Protein AF-A0A5C7LI48-F1 (afdb_monomer_lite)

Secondary structure (DSSP, 8-state):
--HHHHHHHHHHHHHHHHHH-TT---PPPPHHHHHHHHHTT-GGGS-SS--HHHHHHHHHHHH----EEE-TTSPEEEPPPPHHHHHHH---PPPPPP-------PPPPPPP-PPPPP---------SS-SS-HHHHHHHHHHHHHHHHHHHTSSTT----SEEEEEE-SS-EEEEEE-TT--EEEEETT--TTGGGS-HHHHHHHHHHHHHHHHHHHHHTTEEEHHHHHHHTTS-HHHHHHHHHTTSS--EEETTEEEEEHHHHHHHHH-TTS-----

Foldseek 3Di:
DQLVQLLVLLVVQLVVVCVVPVDDDFAAADPVLCVLCVVLVCNVSHPPDDGNVSSVSSSVLLPQDFDWDQDPVRDTDTDHRHSNVCSSPDDPPPDPPPDDDDDDDDDDDDDDDDDQDEDADDDDDPDDDDDDDPLLVVVLSVLLVVLLVVLLVPDDPDRQFSYWYWDDHPPWIKIWTQGPVRDIDIDTPPDPPPVPPDDPSVVVSVVSSVVSSVVSVVQVVQKDFLVRLCVVLVHDSVLSVVCVVVVNQDWDDRDPTTMGGNVSSVVSVPDPPPPPDDD

pLDDT: mean 70.81, std 21.9, range [27.83, 97.75]

Radius of gyration: 27.85 Å; chains: 1; bounding box: 54×73×81 Å

Sequence (279 aa):
MNSEKAQKAINQLIEEQQKRQYTRKQYPVAKHQLATLEELGILSLMPAKFGYTDAAVVIESARQGRGAVMNAYGEGEETAASDLYNALHEKTVPAPAPEPEPVAVQQPSKKQTRTNKFSIATSKFNPLENVLEPADYDLIARNAAQIISASAKQVGNTVLFESVEVYADANSYMLLSTDNTGKVTWWDDARQDDATMFDGQLSYIATAMRNAVNDALRNLSKMFTVTQAAALAACNVSYIRAEIDAGRLPAEKIGSQWVITREAFDVWMQNPRRGSRQK

Structure (mmCIF, N/CA/C/O backbone):
data_AF-A0A5C7LI48-F1
#
_entry.id   AF-A0A5C7LI48-F1
#
loop_
_atom_site.group_PDB
_atom_site.id
_atom_site.type_symbol
_atom_site.label_atom_id
_atom_site.label_alt_id
_atom_site.label_comp_id
_atom_site.label_asym_id
_atom_site.label_entity_id
_atom_site.label_seq_id
_atom_site.pdbx_PDB_ins_code
_atom_site.Cartn_x
_atom_site.Cartn_y
_atom_site.Cartn_z
_atom_site.occupancy
_atom_site.B_iso_or_equiv
_atom_site.auth_seq_id
_atom_site.auth_comp_id
_atom_site.auth_asym_id
_atom_site.auth_atom_id
_atom_site.pdbx_PDB_model_num
ATOM 1 N N . MET A 1 1 ? 6.415 9.349 -16.221 1.00 87.88 1 MET A N 1
ATOM 2 C CA . MET A 1 1 ? 5.977 8.105 -16.870 1.00 87.88 1 MET A CA 1
ATOM 3 C C . MET A 1 1 ? 5.720 8.364 -18.337 1.00 87.88 1 MET A C 1
ATOM 5 O O . MET A 1 1 ? 4.891 9.206 -18.669 1.00 87.88 1 MET A O 1
ATOM 9 N N . ASN A 1 2 ? 6.411 7.631 -19.203 1.00 93.06 2 ASN A N 1
ATOM 10 C CA . ASN A 1 2 ? 6.091 7.581 -20.622 1.00 93.06 2 ASN A CA 1
ATOM 11 C C . ASN A 1 2 ? 5.028 6.489 -20.840 1.00 93.06 2 ASN A C 1
ATOM 13 O O . ASN A 1 2 ? 5.356 5.303 -20.895 1.00 93.06 2 ASN A O 1
ATOM 17 N N . SER A 1 3 ? 3.751 6.883 -20.897 1.00 94.00 3 SER A N 1
ATOM 18 C CA . SER A 1 3 ? 2.613 5.949 -20.952 1.00 94.00 3 SER A CA 1
ATOM 19 C C . SER A 1 3 ? 2.646 5.035 -22.178 1.00 94.00 3 SER A C 1
ATOM 21 O O . SER A 1 3 ? 2.322 3.857 -22.065 1.00 94.00 3 SER A O 1
ATOM 23 N N . GLU A 1 4 ? 3.098 5.539 -23.328 1.00 94.75 4 GLU A N 1
ATOM 24 C CA . GLU A 1 4 ? 3.204 4.762 -24.567 1.00 94.75 4 GLU A CA 1
ATOM 25 C C . GLU A 1 4 ? 4.276 3.668 -24.463 1.00 94.75 4 GLU A C 1
ATOM 27 O O . GLU A 1 4 ? 4.022 2.504 -24.787 1.00 94.75 4 GLU A O 1
ATOM 32 N N . LYS A 1 5 ? 5.463 4.009 -23.942 1.00 95.38 5 LYS A N 1
ATOM 33 C CA . LYS A 1 5 ? 6.524 3.018 -23.700 1.00 95.38 5 LYS A CA 1
ATOM 34 C C . LYS A 1 5 ? 6.108 1.984 -22.654 1.00 95.38 5 LYS A C 1
ATOM 36 O O . LYS A 1 5 ? 6.341 0.795 -22.864 1.00 95.38 5 LYS A O 1
ATOM 41 N N . ALA A 1 6 ? 5.465 2.414 -21.567 1.00 96.00 6 ALA A N 1
ATOM 42 C CA . ALA A 1 6 ? 4.991 1.515 -20.516 1.00 96.00 6 ALA A CA 1
ATOM 43 C C . ALA A 1 6 ? 3.933 0.537 -21.053 1.00 96.00 6 ALA A C 1
ATOM 45 O O . ALA A 1 6 ? 4.051 -0.669 -20.849 1.00 96.00 6 ALA A O 1
ATOM 46 N N . GLN A 1 7 ? 2.964 1.030 -21.830 1.00 96.81 7 GLN A N 1
ATOM 47 C CA . GLN A 1 7 ? 1.963 0.199 -22.502 1.00 96.81 7 GLN A CA 1
ATOM 48 C C . GLN A 1 7 ? 2.607 -0.843 -23.425 1.00 96.81 7 GLN A C 1
ATOM 50 O O . GLN A 1 7 ? 2.210 -2.011 -23.430 1.00 96.81 7 GLN A O 1
ATOM 55 N N . LYS A 1 8 ? 3.608 -0.431 -24.212 1.00 97.12 8 LYS A N 1
ATOM 56 C CA . LYS A 1 8 ? 4.330 -1.326 -25.120 1.00 97.12 8 LYS A CA 1
ATOM 57 C C . LYS A 1 8 ? 5.071 -2.429 -24.358 1.00 97.12 8 LYS A C 1
ATOM 59 O O . LYS A 1 8 ? 4.964 -3.589 -24.747 1.00 97.12 8 LYS A O 1
ATOM 64 N N . ALA A 1 9 ? 5.759 -2.083 -23.269 1.00 96.81 9 ALA A N 1
ATOM 65 C CA . ALA A 1 9 ? 6.463 -3.044 -22.421 1.00 96.81 9 ALA A CA 1
ATOM 66 C C . ALA A 1 9 ? 5.498 -4.041 -21.749 1.00 96.81 9 ALA A C 1
ATOM 68 O O . ALA A 1 9 ? 5.755 -5.243 -21.757 1.00 96.81 9 ALA A O 1
ATOM 69 N N . ILE A 1 10 ? 4.347 -3.571 -21.247 1.00 97.44 10 ILE A N 1
ATOM 70 C CA . ILE A 1 10 ? 3.289 -4.434 -20.688 1.00 97.44 10 ILE A CA 1
ATOM 71 C C . ILE A 1 10 ? 2.806 -5.442 -21.736 1.00 97.44 10 ILE A C 1
ATOM 73 O O . ILE A 1 10 ? 2.743 -6.639 -21.462 1.00 97.44 10 ILE A O 1
ATOM 77 N N . ASN A 1 11 ? 2.503 -4.977 -22.950 1.00 96.75 11 ASN A N 1
ATOM 78 C CA . ASN A 1 11 ? 2.016 -5.849 -24.019 1.00 96.75 11 ASN A CA 1
ATOM 79 C C . ASN A 1 11 ? 3.050 -6.920 -24.401 1.00 96.75 11 ASN A C 1
ATOM 81 O O . ASN A 1 11 ? 2.677 -8.075 -24.591 1.00 96.75 11 ASN A O 1
ATOM 85 N N . GLN A 1 12 ? 4.336 -6.558 -24.462 1.00 97.19 12 GLN A N 1
ATOM 86 C CA . GLN A 1 12 ? 5.423 -7.503 -24.738 1.00 97.19 12 GLN A CA 1
ATOM 87 C C . GLN A 1 12 ? 5.554 -8.568 -23.644 1.00 97.19 12 GLN A C 1
ATOM 89 O O . GLN A 1 12 ? 5.600 -9.754 -23.964 1.00 97.19 12 GLN A O 1
ATOM 94 N N . LEU A 1 13 ? 5.532 -8.176 -22.364 1.00 96.38 13 LEU A N 1
ATOM 95 C CA . LEU A 1 13 ? 5.592 -9.117 -21.238 1.00 96.38 13 LEU A CA 1
ATOM 96 C C . LEU A 1 13 ? 4.436 -10.121 -21.265 1.00 96.38 13 LEU A C 1
ATOM 98 O O . LEU A 1 13 ? 4.639 -11.319 -21.064 1.00 96.38 13 LEU A O 1
ATOM 102 N N . ILE A 1 14 ? 3.221 -9.639 -21.536 1.00 95.06 14 ILE A N 1
ATOM 103 C CA . ILE A 1 14 ? 2.034 -10.491 -21.632 1.00 95.06 14 ILE A CA 1
ATOM 104 C C . ILE A 1 14 ? 2.159 -11.445 -22.827 1.00 95.06 14 ILE A C 1
ATOM 106 O O . ILE A 1 14 ? 1.896 -12.638 -22.682 1.00 95.06 14 ILE A O 1
ATOM 110 N N . GLU A 1 15 ? 2.596 -10.963 -23.991 1.00 94.94 15 GLU A N 1
ATOM 111 C CA . GLU A 1 15 ? 2.763 -11.793 -25.188 1.00 94.94 15 GLU A CA 1
ATOM 112 C C . GLU A 1 15 ? 3.831 -12.883 -24.992 1.00 94.94 15 GLU A C 1
ATOM 114 O O . GLU A 1 15 ? 3.607 -14.048 -25.328 1.00 94.94 15 GLU A O 1
ATOM 119 N N . GLU A 1 16 ? 4.982 -12.541 -24.408 1.00 94.56 16 GLU A N 1
ATOM 120 C CA . GLU A 1 16 ? 6.034 -13.507 -24.077 1.00 94.56 16 GLU A CA 1
ATOM 121 C C . GLU A 1 16 ? 5.548 -14.557 -23.082 1.00 94.56 16 GLU A C 1
ATOM 123 O O . GLU A 1 16 ? 5.789 -15.757 -23.261 1.00 94.56 16 GLU A O 1
ATOM 128 N N . GLN A 1 17 ? 4.818 -14.124 -22.055 1.00 92.44 17 GLN A N 1
ATOM 129 C CA . GLN A 1 17 ? 4.264 -15.025 -21.059 1.00 92.44 17 GLN A CA 1
ATOM 130 C C . GLN A 1 17 ? 3.214 -15.969 -21.661 1.00 92.44 17 GLN A C 1
ATOM 132 O O . GLN A 1 17 ? 3.188 -17.158 -21.327 1.00 92.44 17 GLN A O 1
ATOM 137 N N . GLN A 1 18 ? 2.382 -15.479 -22.582 1.00 90.69 18 GLN A N 1
ATOM 138 C CA . GLN A 1 18 ? 1.406 -16.293 -23.308 1.00 90.69 18 GLN A CA 1
ATOM 139 C C . GLN A 1 18 ? 2.085 -17.302 -24.242 1.00 90.69 18 GLN A C 1
ATOM 141 O O . GLN A 1 18 ? 1.690 -18.468 -24.260 1.00 90.69 18 GLN A O 1
ATOM 146 N N . LYS A 1 19 ? 3.159 -16.913 -24.944 1.00 92.81 19 LYS A N 1
ATOM 147 C CA . LYS A 1 19 ? 3.959 -17.833 -25.778 1.00 92.81 19 LYS A CA 1
ATOM 148 C C . LYS A 1 19 ? 4.556 -18.985 -24.970 1.00 92.81 19 LYS A C 1
ATOM 150 O O . LYS A 1 19 ? 4.614 -20.111 -25.460 1.00 92.81 19 LYS A O 1
ATOM 155 N N . ARG A 1 20 ? 4.974 -18.728 -23.725 1.00 90.50 20 ARG A N 1
ATOM 156 C CA . ARG A 1 20 ? 5.520 -19.759 -22.824 1.00 90.50 20 ARG A CA 1
ATOM 157 C C . ARG A 1 20 ? 4.462 -20.747 -22.326 1.00 90.50 20 ARG A C 1
ATOM 159 O O . ARG A 1 20 ? 4.823 -21.837 -21.890 1.00 90.50 20 ARG A O 1
ATOM 166 N N . GLN A 1 21 ? 3.175 -20.398 -22.367 1.00 83.25 21 GLN A N 1
ATOM 167 C CA . GLN A 1 21 ? 2.106 -21.201 -21.771 1.00 83.25 21 GLN A CA 1
ATOM 168 C C . GLN A 1 21 ? 0.958 -21.472 -22.748 1.00 83.25 21 GLN A C 1
ATOM 170 O O . GLN A 1 21 ? -0.107 -20.864 -22.677 1.00 83.25 21 GLN A O 1
ATOM 175 N N . TYR A 1 22 ? 1.159 -22.469 -23.612 1.00 66.69 22 TYR A N 1
ATOM 176 C CA . TYR A 1 22 ? 0.238 -22.844 -24.694 1.00 66.69 22 TYR A CA 1
ATOM 177 C C . TYR A 1 22 ? -1.192 -23.242 -24.259 1.00 66.69 22 TYR A C 1
ATOM 179 O O . TYR A 1 22 ? -2.100 -23.214 -25.084 1.00 66.69 22 TYR A O 1
ATOM 187 N N . THR A 1 23 ? -1.434 -23.623 -22.997 1.00 68.94 23 THR A N 1
ATOM 188 C CA . THR A 1 23 ? -2.726 -24.198 -22.553 1.00 68.94 23 THR A CA 1
ATOM 189 C C . THR A 1 23 ? -3.239 -23.620 -21.233 1.00 68.94 23 THR A C 1
ATOM 191 O O . THR A 1 23 ? -3.605 -24.364 -20.316 1.00 68.94 23 THR A O 1
ATOM 194 N N . ARG A 1 24 ? -3.253 -22.292 -21.079 1.00 67.25 24 ARG A N 1
ATOM 195 C CA . ARG A 1 24 ? -3.633 -21.686 -19.796 1.00 67.25 24 ARG A CA 1
ATOM 196 C C . ARG A 1 24 ? -5.120 -21.346 -19.695 1.00 67.25 24 ARG A C 1
ATOM 198 O O . ARG A 1 24 ? -5.659 -20.587 -20.494 1.00 67.25 24 ARG A O 1
ATOM 205 N N . LYS A 1 25 ? -5.766 -21.836 -18.631 1.00 74.44 25 LYS A N 1
ATOM 206 C CA . LYS A 1 25 ? -7.026 -21.264 -18.136 1.00 74.44 25 LYS A CA 1
ATOM 207 C C . LYS A 1 25 ? -6.709 -19.899 -17.524 1.00 74.44 25 LYS A C 1
ATOM 209 O O . LYS A 1 25 ? -5.939 -19.826 -16.566 1.00 74.44 25 LYS A O 1
ATOM 214 N N . GLN A 1 26 ? -7.265 -18.828 -18.084 1.00 78.06 26 GLN A N 1
ATOM 215 C CA . GLN A 1 26 ? -7.178 -17.506 -17.471 1.00 78.06 26 GLN A CA 1
ATOM 216 C C . GLN A 1 26 ? -8.072 -17.482 -16.232 1.00 78.06 26 GLN A C 1
ATOM 218 O O . GLN A 1 26 ? -9.291 -17.614 -16.327 1.00 78.06 26 GLN A O 1
ATOM 223 N N . TYR A 1 27 ? -7.450 -17.344 -15.065 1.00 90.38 27 TYR A N 1
ATOM 224 C CA . TYR A 1 27 ? -8.168 -17.072 -13.828 1.00 90.38 27 TYR A CA 1
ATOM 225 C C . TYR A 1 27 ? -8.431 -15.569 -13.710 1.00 90.38 27 TYR A C 1
ATOM 227 O O . TYR A 1 27 ? -7.579 -14.777 -14.136 1.00 90.38 27 TYR A O 1
ATOM 235 N N . PRO A 1 28 ? -9.577 -15.171 -13.129 1.00 95.12 28 PRO A N 1
ATOM 236 C CA . PRO A 1 28 ? -9.843 -13.772 -12.836 1.00 95.12 28 PRO A CA 1
ATOM 237 C C . PRO A 1 28 ? -8.741 -13.197 -11.939 1.00 95.12 28 PRO A C 1
ATOM 239 O O . PRO A 1 28 ? -8.213 -13.881 -11.059 1.00 95.12 28 PRO A O 1
ATOM 242 N N . VAL A 1 29 ? -8.385 -11.939 -12.190 1.00 96.31 29 VAL A N 1
ATOM 243 C CA . VAL A 1 29 ? -7.350 -11.212 -11.444 1.00 96.31 29 VAL A CA 1
ATOM 244 C C . VAL A 1 29 ? -7.785 -11.065 -9.987 1.00 96.31 29 VAL A C 1
ATOM 246 O O . VAL A 1 29 ? -8.941 -10.752 -9.698 1.00 96.31 29 VAL A O 1
ATOM 249 N N . ALA A 1 30 ? -6.867 -11.302 -9.051 1.00 96.38 30 ALA A N 1
ATOM 250 C CA . ALA A 1 30 ? -7.185 -11.197 -7.633 1.00 96.38 30 ALA A CA 1
ATOM 251 C C . ALA A 1 30 ? -7.302 -9.726 -7.199 1.00 96.38 30 ALA A C 1
ATOM 253 O O . ALA A 1 30 ? -6.571 -8.865 -7.687 1.00 96.38 30 ALA A O 1
ATOM 254 N N . LYS A 1 31 ? -8.170 -9.436 -6.217 1.00 97.44 31 LYS A N 1
ATOM 255 C CA . LYS A 1 31 ? -8.421 -8.063 -5.730 1.00 97.44 31 LYS A CA 1
ATOM 256 C C . LYS A 1 31 ? -7.143 -7.325 -5.304 1.00 97.44 31 LYS A C 1
ATOM 258 O O . LYS A 1 31 ? -7.000 -6.146 -5.600 1.00 97.44 31 LYS A O 1
ATOM 263 N N . HIS A 1 32 ? -6.208 -8.017 -4.652 1.00 97.25 32 HIS A N 1
ATOM 264 C CA . HIS A 1 32 ? -4.942 -7.415 -4.219 1.00 97.25 32 HIS A CA 1
ATOM 265 C C . HIS A 1 32 ? -4.045 -7.014 -5.400 1.00 97.25 32 HIS A C 1
ATOM 267 O O . HIS A 1 32 ? -3.398 -5.980 -5.334 1.00 97.25 32 HIS A O 1
ATOM 273 N N . GLN A 1 33 ? -4.041 -7.778 -6.498 1.00 97.38 33 GLN A N 1
ATOM 274 C CA . GLN A 1 33 ? -3.261 -7.429 -7.688 1.00 97.38 33 GLN A CA 1
ATOM 275 C C . GLN A 1 33 ? -3.830 -6.192 -8.378 1.00 97.38 33 GLN A C 1
ATOM 277 O O . GLN A 1 33 ? -3.061 -5.344 -8.807 1.00 97.38 33 GLN A O 1
ATOM 282 N N . LEU A 1 34 ? -5.160 -6.067 -8.454 1.00 97.69 34 LEU A N 1
ATOM 283 C CA . LEU A 1 34 ? -5.798 -4.859 -8.986 1.00 97.69 34 LEU A CA 1
ATOM 284 C C . LEU A 1 34 ? -5.406 -3.622 -8.170 1.00 97.69 34 LEU A C 1
ATOM 286 O O . LEU A 1 34 ? -5.014 -2.624 -8.763 1.00 97.69 34 LEU A O 1
ATOM 290 N N . ALA A 1 35 ? -5.419 -3.723 -6.836 1.00 97.50 35 ALA A N 1
ATOM 291 C CA . ALA A 1 35 ? -4.970 -2.643 -5.958 1.00 97.50 35 ALA A CA 1
ATOM 292 C C . ALA A 1 35 ? -3.487 -2.295 -6.178 1.00 97.50 35 ALA A C 1
ATOM 294 O O . ALA A 1 35 ? -3.145 -1.125 -6.288 1.00 97.50 35 ALA A O 1
ATOM 295 N N . THR A 1 36 ? -2.605 -3.291 -6.320 1.00 97.44 36 THR A N 1
ATOM 296 C CA . THR A 1 36 ? -1.182 -3.044 -6.611 1.00 97.44 36 THR A CA 1
ATOM 297 C C . THR A 1 36 ? -0.959 -2.419 -7.993 1.00 97.44 36 THR A C 1
ATOM 299 O O . THR A 1 36 ? -0.103 -1.554 -8.142 1.00 97.44 36 THR A O 1
ATOM 302 N N . LEU A 1 37 ? -1.712 -2.826 -9.019 1.00 97.56 37 LEU A N 1
ATOM 303 C CA . LEU A 1 37 ? -1.641 -2.212 -10.352 1.00 97.56 37 LEU A CA 1
ATOM 304 C C . LEU A 1 37 ? -2.132 -0.755 -10.332 1.00 97.56 37 LEU A C 1
ATOM 306 O O . LEU A 1 37 ? -1.613 0.075 -11.079 1.00 97.56 37 LEU A O 1
ATOM 310 N N . GLU A 1 38 ? -3.134 -0.453 -9.505 1.00 97.75 38 GLU A N 1
ATOM 311 C CA . GLU A 1 38 ? -3.655 0.900 -9.295 1.00 97.75 38 GLU A CA 1
ATOM 312 C C . GLU A 1 38 ? -2.645 1.780 -8.549 1.00 97.75 38 GLU A C 1
ATOM 314 O O . GLU A 1 38 ? -2.343 2.874 -9.015 1.00 97.75 38 GLU A O 1
ATOM 319 N N . GLU A 1 39 ? -2.050 1.269 -7.468 1.00 96.81 39 GLU A N 1
ATOM 320 C CA . GLU A 1 39 ? -0.977 1.923 -6.704 1.00 96.81 39 GLU A CA 1
ATOM 321 C C . GLU A 1 39 ? 0.229 2.269 -7.591 1.00 96.81 39 GLU A C 1
ATOM 323 O O . GLU A 1 39 ? 0.776 3.367 -7.519 1.00 96.81 39 GLU A O 1
ATOM 328 N N . LEU A 1 40 ? 0.610 1.354 -8.486 1.00 95.69 40 LEU A N 1
ATOM 329 C CA . LEU A 1 40 ? 1.682 1.567 -9.461 1.00 95.69 40 LEU A CA 1
ATOM 330 C C . LEU A 1 40 ? 1.279 2.501 -10.620 1.00 95.69 40 LEU A C 1
ATOM 332 O O . LEU A 1 40 ? 2.120 2.824 -11.457 1.00 95.69 40 LEU A O 1
ATOM 336 N N . GLY A 1 41 ? 0.011 2.916 -10.715 1.00 96.75 41 GLY A N 1
ATOM 337 C CA . GLY A 1 41 ? -0.494 3.779 -11.786 1.00 96.75 41 GLY A CA 1
ATOM 338 C C . GLY A 1 41 ? -0.536 3.117 -13.170 1.00 96.75 41 GLY A C 1
ATOM 339 O O . GLY A 1 41 ? -0.608 3.816 -14.180 1.00 96.75 41 GLY A O 1
ATOM 340 N N . ILE A 1 42 ? -0.487 1.782 -13.234 1.00 97.38 42 ILE A N 1
ATOM 341 C CA . ILE A 1 42 ? -0.426 1.005 -14.485 1.00 97.38 42 ILE A CA 1
ATOM 342 C C . ILE A 1 42 ? -1.729 0.282 -14.822 1.00 97.38 42 ILE A C 1
ATOM 344 O O . ILE A 1 42 ? -1.852 -0.259 -15.917 1.00 97.38 42 ILE A O 1
ATOM 348 N N . LEU A 1 43 ? -2.722 0.288 -13.926 1.00 97.62 43 LEU A N 1
ATOM 349 C CA . LEU A 1 43 ? -4.003 -0.390 -14.153 1.00 97.62 43 LEU A CA 1
ATOM 350 C C . LEU A 1 43 ? -4.708 0.088 -15.435 1.00 97.62 43 LEU A C 1
ATOM 352 O O . LEU A 1 43 ? -5.255 -0.730 -16.171 1.00 97.62 43 LEU A O 1
ATOM 356 N N . SER A 1 44 ? -4.658 1.389 -15.734 1.00 97.19 44 SER A N 1
ATOM 357 C CA . SER A 1 44 ? -5.235 1.972 -16.957 1.00 97.19 44 SER A CA 1
ATOM 358 C C . SER A 1 44 ? -4.473 1.610 -18.237 1.00 97.19 44 SER A C 1
ATOM 360 O O . SER A 1 44 ? -5.011 1.785 -19.328 1.00 97.19 44 SER A O 1
ATOM 362 N N . LEU A 1 45 ? -3.247 1.096 -18.103 1.00 97.38 45 LEU A N 1
ATOM 363 C CA . LEU A 1 45 ? -2.396 0.621 -19.194 1.00 97.38 45 LEU A CA 1
ATOM 364 C C . LEU A 1 45 ? -2.500 -0.901 -19.392 1.00 97.38 45 LEU A C 1
ATOM 366 O O . LEU A 1 45 ? -1.819 -1.485 -20.232 1.00 97.38 45 LEU A O 1
ATOM 370 N N . MET A 1 46 ? -3.318 -1.601 -18.608 1.00 97.62 46 MET A N 1
ATOM 371 C CA . MET A 1 46 ? -3.517 -3.034 -18.810 1.00 97.62 46 MET A CA 1
ATOM 372 C C . MET A 1 46 ? -4.478 -3.269 -19.987 1.00 97.62 46 MET A C 1
ATOM 374 O O . MET A 1 46 ? -5.449 -2.525 -20.151 1.00 97.62 46 MET A O 1
ATOM 378 N N . PRO A 1 47 ? -4.265 -4.305 -20.821 1.00 96.38 47 PRO A N 1
ATOM 379 C CA . PRO A 1 47 ? -5.207 -4.632 -21.888 1.00 96.38 47 PRO A CA 1
ATOM 380 C C . PRO A 1 47 ? -6.566 -5.026 -21.295 1.00 96.38 47 PRO A C 1
ATOM 382 O O . PRO A 1 47 ? -6.635 -5.566 -20.200 1.00 96.38 47 PRO A O 1
ATOM 385 N N . ALA A 1 48 ? -7.665 -4.839 -22.031 1.00 95.00 48 ALA A N 1
ATOM 386 C CA . ALA A 1 48 ? -9.017 -5.099 -21.508 1.00 95.00 48 ALA A CA 1
ATOM 387 C C . ALA A 1 48 ? -9.255 -6.549 -21.024 1.00 95.00 48 ALA A C 1
ATOM 389 O O . ALA A 1 48 ? -10.163 -6.801 -20.234 1.00 95.00 48 ALA A O 1
ATOM 390 N N . LYS A 1 49 ? -8.461 -7.513 -21.509 1.00 92.94 49 LYS A N 1
ATOM 391 C CA . LYS A 1 49 ? -8.506 -8.925 -21.108 1.00 92.94 49 LYS A CA 1
ATOM 392 C C . LYS A 1 49 ? -7.114 -9.377 -20.672 1.00 92.94 49 LYS A C 1
ATOM 394 O O . LYS A 1 49 ? -6.286 -9.704 -21.517 1.00 92.94 49 LYS A O 1
ATOM 399 N N . PHE A 1 50 ? -6.883 -9.419 -19.366 1.00 94.50 50 PHE A N 1
ATOM 400 C CA . PHE A 1 50 ? -5.680 -9.990 -18.763 1.00 94.50 50 PHE A CA 1
ATOM 401 C C . PHE A 1 50 ? -6.060 -10.908 -17.602 1.00 94.50 50 PHE A C 1
ATOM 403 O O . PHE A 1 50 ? -7.061 -10.684 -16.918 1.00 94.50 50 PHE A O 1
ATOM 410 N N . GLY A 1 51 ? -5.288 -11.976 -17.412 1.00 95.06 51 GLY A N 1
ATOM 411 C CA . GLY A 1 51 ? -5.500 -12.937 -16.332 1.00 95.06 51 GLY A CA 1
ATOM 412 C C . GLY A 1 51 ? -4.653 -12.655 -15.091 1.00 95.06 51 GLY A C 1
ATOM 413 O O . GLY A 1 51 ? -3.741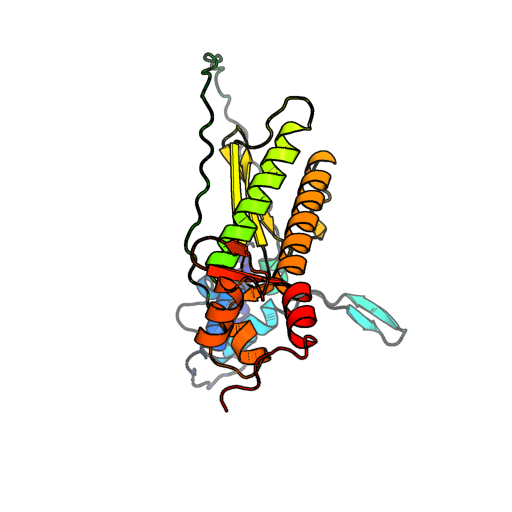 -11.829 -15.099 1.00 95.06 51 GLY A O 1
ATOM 414 N N . TYR A 1 52 ? -4.906 -13.424 -14.028 1.00 95.56 52 TYR A N 1
ATOM 415 C CA . TYR A 1 52 ? -4.141 -13.390 -12.772 1.00 95.56 52 TYR A CA 1
ATOM 416 C C . TYR A 1 52 ? -2.616 -1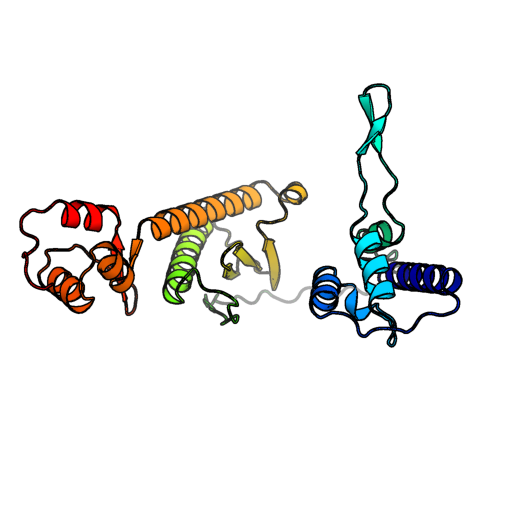3.437 -12.970 1.00 95.56 52 TYR A C 1
ATOM 418 O O . TYR A 1 52 ? -1.870 -12.720 -12.304 1.00 95.56 52 TYR A O 1
ATOM 426 N N . THR A 1 53 ? -2.123 -14.291 -13.872 1.00 93.75 53 THR A N 1
ATOM 427 C CA . THR A 1 53 ? -0.673 -14.417 -14.058 1.00 93.75 53 THR A CA 1
ATOM 428 C C . THR A 1 53 ? -0.078 -13.321 -14.925 1.00 93.75 53 THR A C 1
ATOM 430 O O . THR A 1 53 ? 1.065 -12.945 -14.694 1.00 93.75 53 THR A O 1
ATOM 433 N N . ASP A 1 54 ? -0.844 -12.783 -15.872 1.00 95.69 54 ASP A N 1
ATOM 434 C CA . ASP A 1 54 ? -0.415 -11.621 -16.650 1.00 95.69 54 ASP A CA 1
ATOM 435 C C . ASP A 1 54 ? -0.198 -10.436 -15.696 1.00 95.69 54 ASP A C 1
ATOM 437 O O . ASP A 1 54 ? 0.859 -9.812 -15.705 1.00 95.69 54 ASP A O 1
ATOM 441 N N . ALA A 1 55 ? -1.148 -10.217 -14.777 1.00 96.50 55 ALA A N 1
ATOM 442 C CA . ALA A 1 55 ? -1.026 -9.224 -13.712 1.00 96.50 55 ALA A CA 1
ATOM 443 C C . ALA A 1 55 ? 0.208 -9.461 -12.826 1.00 96.50 55 ALA A C 1
ATOM 445 O O . ALA A 1 55 ? 0.934 -8.519 -12.529 1.00 96.50 55 ALA A O 1
ATOM 446 N N . ALA A 1 56 ? 0.467 -10.711 -12.421 1.00 96.12 56 ALA A N 1
ATOM 447 C CA . ALA A 1 56 ? 1.615 -11.045 -11.577 1.00 96.12 56 ALA A CA 1
ATOM 448 C C . ALA A 1 56 ? 2.955 -10.694 -12.244 1.00 96.12 56 ALA A C 1
ATOM 450 O O . ALA A 1 56 ? 3.785 -10.044 -11.616 1.00 96.12 56 ALA A O 1
ATOM 451 N N . VAL A 1 57 ? 3.136 -11.070 -13.516 1.00 96.44 57 VAL A N 1
ATOM 452 C CA . VAL A 1 57 ? 4.370 -10.792 -14.274 1.00 96.44 57 VAL A CA 1
ATOM 453 C C . VAL A 1 57 ? 4.574 -9.290 -14.460 1.00 96.44 57 VAL A C 1
ATOM 455 O O . VAL A 1 57 ? 5.685 -8.790 -14.299 1.00 96.44 57 VAL A O 1
ATOM 458 N N . VAL A 1 58 ? 3.501 -8.555 -14.756 1.00 97.44 58 VAL A N 1
ATOM 459 C CA . VAL A 1 58 ? 3.566 -7.097 -14.904 1.00 97.44 58 VAL A CA 1
ATOM 460 C C . VAL A 1 58 ? 3.933 -6.423 -13.579 1.00 97.44 58 VAL A C 1
ATOM 462 O O . VAL A 1 58 ? 4.808 -5.562 -13.571 1.00 97.44 58 VAL A O 1
ATOM 465 N N . ILE A 1 59 ? 3.325 -6.828 -12.457 1.00 97.12 59 ILE A N 1
ATOM 466 C CA . ILE A 1 59 ? 3.649 -6.292 -11.122 1.00 97.12 59 ILE A CA 1
ATOM 467 C C . ILE A 1 59 ? 5.108 -6.582 -10.756 1.00 97.12 59 ILE A C 1
ATOM 469 O O . ILE A 1 59 ? 5.801 -5.695 -10.261 1.00 97.12 59 ILE A O 1
ATOM 473 N N . GLU A 1 60 ? 5.576 -7.809 -10.992 1.00 95.94 60 GLU A N 1
ATOM 474 C CA . GLU A 1 60 ? 6.956 -8.214 -10.712 1.00 95.94 60 GLU A CA 1
ATOM 475 C C . GLU A 1 60 ? 7.944 -7.368 -11.520 1.00 95.94 60 GLU A C 1
ATOM 477 O O . GLU A 1 60 ? 8.814 -6.720 -10.938 1.00 95.94 60 GLU A O 1
ATOM 482 N N . SER A 1 61 ? 7.740 -7.263 -12.837 1.00 95.81 61 SER A N 1
ATOM 483 C CA . SER A 1 61 ? 8.585 -6.433 -13.697 1.00 95.81 61 SER A CA 1
ATOM 484 C C . SER A 1 61 ? 8.533 -4.959 -13.286 1.00 95.81 61 SER A C 1
ATOM 486 O O . SER A 1 61 ? 9.576 -4.315 -13.213 1.00 95.81 61 SER A O 1
ATOM 488 N N . ALA A 1 62 ? 7.354 -4.413 -12.977 1.00 96.00 62 ALA A N 1
ATOM 489 C CA . ALA A 1 62 ? 7.199 -3.015 -12.574 1.00 96.00 62 ALA A CA 1
ATOM 490 C C . ALA A 1 62 ? 7.895 -2.689 -11.244 1.00 96.00 62 ALA A C 1
ATOM 492 O O . ALA A 1 62 ? 8.285 -1.545 -11.034 1.00 96.00 62 ALA A O 1
ATOM 493 N N . ARG A 1 63 ? 8.063 -3.674 -10.353 1.00 95.00 63 ARG A N 1
ATOM 494 C CA . ARG A 1 63 ? 8.786 -3.524 -9.078 1.00 95.00 63 ARG A CA 1
ATOM 495 C C . ARG A 1 63 ? 10.282 -3.803 -9.194 1.00 95.00 63 ARG A C 1
ATOM 497 O O . ARG A 1 63 ? 11.037 -3.410 -8.307 1.00 95.00 63 ARG A O 1
ATOM 504 N N . GLN A 1 64 ? 10.715 -4.458 -10.266 1.00 93.25 64 GLN A N 1
ATOM 505 C CA . GLN A 1 64 ? 12.111 -4.807 -10.499 1.00 93.25 64 GLN A CA 1
ATOM 506 C C . GLN A 1 64 ? 12.915 -3.584 -10.975 1.00 93.25 64 GLN A C 1
ATOM 508 O O . GLN A 1 64 ? 13.231 -3.429 -12.158 1.00 93.25 64 GLN A O 1
ATOM 513 N N . GLY A 1 65 ? 13.198 -2.691 -10.023 1.00 88.81 65 GLY A N 1
ATOM 514 C CA . GLY A 1 65 ? 14.075 -1.536 -10.200 1.00 88.81 65 GLY A CA 1
ATOM 515 C C . GLY A 1 65 ? 15.551 -1.911 -10.307 1.00 88.81 65 GLY A C 1
ATOM 516 O O . GLY A 1 65 ? 15.907 -3.088 -10.360 1.00 88.81 65 GLY A O 1
ATOM 517 N N . ARG A 1 66 ? 16.426 -0.897 -10.333 1.00 79.56 66 ARG A N 1
ATOM 518 C CA . ARG A 1 66 ? 17.878 -1.121 -10.295 1.00 79.56 66 ARG A CA 1
ATOM 519 C C . ARG A 1 66 ? 18.238 -1.706 -8.933 1.00 79.56 66 ARG A C 1
ATOM 521 O O . ARG A 1 66 ? 18.114 -1.028 -7.917 1.00 79.56 66 ARG A O 1
ATOM 528 N N . GLY A 1 67 ? 18.634 -2.971 -8.912 1.00 82.69 67 GLY A N 1
ATOM 529 C CA . GLY A 1 67 ? 19.206 -3.610 -7.731 1.00 82.69 67 GLY A CA 1
ATOM 530 C C . GLY A 1 67 ? 20.728 -3.550 -7.770 1.00 82.69 67 GLY A C 1
ATOM 531 O O . GLY A 1 67 ? 21.310 -3.448 -8.847 1.00 82.69 67 GLY A O 1
ATOM 532 N N . ALA A 1 68 ? 21.377 -3.677 -6.618 1.00 78.88 68 ALA A N 1
ATOM 533 C CA . ALA A 1 68 ? 22.802 -3.980 -6.547 1.00 78.88 68 ALA A CA 1
ATOM 534 C C . ALA A 1 68 ? 22.963 -5.454 -6.165 1.00 78.88 68 ALA A C 1
ATOM 536 O O . ALA A 1 68 ? 22.406 -5.896 -5.158 1.00 78.88 68 ALA A O 1
ATOM 537 N N . VAL A 1 69 ? 23.704 -6.218 -6.962 1.00 84.31 69 VAL A N 1
ATOM 538 C CA . VAL A 1 69 ? 24.094 -7.588 -6.614 1.00 84.31 69 VAL A CA 1
ATOM 539 C C . VAL A 1 69 ? 25.571 -7.561 -6.251 1.00 84.31 69 VAL A C 1
ATOM 541 O O . VAL A 1 69 ? 26.382 -7.023 -6.996 1.00 84.31 69 VAL A O 1
ATOM 544 N N . MET A 1 70 ? 25.934 -8.113 -5.092 1.00 85.19 70 MET A N 1
ATOM 545 C CA . MET A 1 70 ? 27.345 -8.291 -4.751 1.00 85.19 70 MET A CA 1
ATOM 546 C C . MET A 1 70 ? 27.947 -9.360 -5.659 1.00 85.19 70 MET A C 1
ATOM 548 O O . MET A 1 70 ? 27.473 -10.498 -5.685 1.00 85.19 70 MET A O 1
ATOM 552 N N . ASN A 1 71 ? 29.003 -9.001 -6.382 1.00 88.50 71 ASN A N 1
ATOM 553 C CA . ASN A 1 71 ? 29.803 -9.975 -7.103 1.00 88.50 71 ASN A CA 1
ATOM 554 C C . ASN A 1 71 ? 30.622 -10.835 -6.117 1.00 88.50 71 ASN A C 1
ATOM 556 O O . ASN A 1 71 ? 30.684 -10.570 -4.913 1.00 88.50 71 ASN A O 1
ATOM 560 N N . ALA A 1 72 ? 31.283 -11.876 -6.627 1.00 89.44 72 ALA A N 1
ATOM 561 C CA . ALA A 1 72 ? 32.103 -12.777 -5.810 1.00 89.44 72 ALA A CA 1
ATOM 562 C C . ALA A 1 72 ? 33.275 -12.076 -5.083 1.00 89.44 72 ALA A C 1
ATOM 564 O O . ALA A 1 72 ? 33.854 -12.656 -4.166 1.00 89.44 72 ALA A O 1
ATOM 565 N N . TYR A 1 73 ? 33.612 -10.844 -5.475 1.00 90.50 73 TYR A N 1
ATOM 566 C CA . TYR A 1 73 ? 34.677 -10.022 -4.900 1.00 90.50 73 TYR A CA 1
ATOM 567 C C . TYR A 1 73 ? 34.159 -8.966 -3.908 1.00 90.50 73 TYR A C 1
ATOM 569 O O . TYR A 1 73 ? 34.949 -8.198 -3.366 1.00 90.50 73 TYR A O 1
ATOM 577 N N . GLY A 1 74 ? 32.850 -8.943 -3.631 1.00 89.25 74 GLY A N 1
ATOM 578 C CA . GLY A 1 74 ? 32.229 -7.996 -2.703 1.00 89.25 74 GLY A CA 1
ATOM 579 C C . GLY A 1 74 ? 31.994 -6.599 -3.283 1.00 89.25 74 GLY A C 1
ATOM 580 O O . GLY A 1 74 ? 31.609 -5.698 -2.540 1.00 89.25 74 GLY A O 1
ATOM 581 N N . GLU A 1 75 ? 32.186 -6.401 -4.587 1.00 87.31 75 GLU A N 1
ATOM 582 C CA . GLU A 1 75 ? 31.816 -5.160 -5.269 1.00 87.31 75 GLU A CA 1
ATOM 583 C C . GLU A 1 75 ? 30.342 -5.239 -5.693 1.00 87.31 75 GLU A C 1
ATOM 585 O O . GLU A 1 75 ? 29.872 -6.275 -6.171 1.00 87.31 75 GLU A O 1
ATOM 590 N N . GLY A 1 76 ? 29.585 -4.160 -5.486 1.00 86.62 76 GLY A N 1
ATOM 591 C CA . GLY A 1 76 ? 28.192 -4.085 -5.926 1.00 86.62 76 GLY A CA 1
ATOM 592 C C . GLY A 1 76 ? 28.115 -3.817 -7.426 1.00 86.62 76 GLY A C 1
ATOM 593 O O . GLY A 1 76 ? 28.530 -2.753 -7.875 1.00 86.62 76 GLY A O 1
ATOM 594 N N . GLU A 1 77 ? 27.571 -4.756 -8.194 1.00 84.44 77 GLU A N 1
ATOM 595 C CA . GLU A 1 77 ? 27.243 -4.564 -9.605 1.00 84.44 77 GLU A CA 1
ATOM 596 C C . GLU A 1 77 ? 25.781 -4.113 -9.722 1.00 84.44 77 GLU A C 1
ATOM 598 O O . GLU A 1 77 ? 24.870 -4.750 -9.177 1.00 84.44 77 GLU A O 1
ATOM 603 N N . GLU A 1 78 ? 25.542 -2.987 -10.400 1.00 83.88 78 GLU A N 1
ATOM 604 C CA . GLU A 1 78 ? 24.184 -2.524 -10.680 1.00 83.88 78 GLU A CA 1
ATOM 605 C C . GLU A 1 78 ? 23.523 -3.460 -11.696 1.00 83.88 78 GLU A C 1
ATOM 607 O O . GLU A 1 78 ? 23.933 -3.568 -12.850 1.00 83.88 78 GLU A O 1
ATOM 612 N N . THR A 1 79 ? 22.455 -4.124 -11.273 1.00 85.31 79 THR A N 1
ATOM 613 C CA . THR A 1 79 ? 21.580 -4.863 -12.181 1.00 85.31 79 THR A CA 1
ATOM 614 C C . THR A 1 79 ? 20.719 -3.898 -12.982 1.00 85.31 79 THR A C 1
ATOM 616 O O . THR A 1 79 ? 20.184 -2.914 -12.459 1.00 85.31 79 THR A O 1
ATOM 619 N N . ALA A 1 80 ? 20.566 -4.196 -14.272 1.00 85.31 80 ALA A N 1
ATOM 620 C CA . ALA A 1 80 ? 19.667 -3.446 -15.130 1.00 85.31 80 ALA A CA 1
ATOM 621 C C . ALA A 1 80 ? 18.232 -3.554 -14.591 1.00 85.31 80 ALA A C 1
ATOM 623 O O . ALA A 1 80 ? 17.729 -4.652 -14.349 1.00 85.31 80 ALA A O 1
ATOM 624 N N . ALA A 1 81 ? 17.576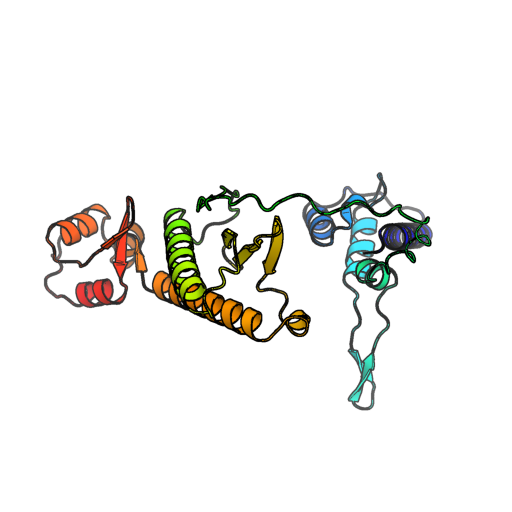 -2.408 -14.412 1.00 90.62 81 ALA A N 1
ATOM 625 C CA . ALA A 1 81 ? 16.145 -2.381 -14.139 1.00 90.62 81 ALA A CA 1
ATOM 626 C C . ALA A 1 81 ? 15.371 -2.939 -15.335 1.00 90.62 81 ALA A C 1
ATOM 628 O O . ALA A 1 81 ? 15.823 -2.819 -16.478 1.00 90.62 81 ALA A O 1
ATOM 629 N N . SER A 1 82 ? 14.186 -3.491 -15.076 1.00 93.88 82 SER A N 1
ATOM 630 C CA . SER A 1 82 ? 13.330 -3.975 -16.157 1.00 93.88 82 SER A CA 1
ATOM 631 C C . SER A 1 82 ? 12.945 -2.840 -17.118 1.00 93.88 82 SER A C 1
ATOM 633 O O . SER A 1 82 ? 12.836 -1.672 -16.726 1.00 93.88 82 SER A O 1
ATOM 635 N N . ASP A 1 83 ? 12.684 -3.179 -18.381 1.00 94.25 83 ASP A N 1
ATOM 636 C CA . ASP A 1 83 ? 12.244 -2.204 -19.387 1.00 94.25 83 ASP A CA 1
ATOM 637 C C . ASP A 1 83 ? 10.964 -1.477 -18.958 1.00 94.25 83 ASP A C 1
ATOM 639 O O . ASP A 1 83 ? 10.828 -0.268 -19.166 1.00 94.25 83 ASP A O 1
ATOM 643 N N . LEU A 1 84 ? 10.051 -2.193 -18.289 1.00 95.44 84 LEU A N 1
ATOM 644 C CA . LEU A 1 84 ? 8.841 -1.605 -17.728 1.00 95.44 84 LEU A CA 1
ATOM 645 C C . LEU A 1 84 ? 9.174 -0.611 -16.611 1.00 95.44 84 LEU A C 1
ATOM 647 O O . LEU A 1 84 ? 8.674 0.510 -16.640 1.00 95.44 84 LEU A O 1
ATOM 651 N N . TYR A 1 85 ? 10.045 -0.970 -15.665 1.00 95.25 85 TYR A N 1
ATOM 652 C CA . TYR A 1 85 ? 10.458 -0.058 -14.596 1.00 95.25 85 TYR A CA 1
ATOM 653 C C . TYR A 1 85 ? 11.071 1.226 -15.166 1.00 95.25 85 TYR A C 1
ATOM 655 O O . TYR A 1 85 ? 10.697 2.328 -14.753 1.00 95.25 85 TYR A O 1
ATOM 663 N N . ASN A 1 86 ? 11.959 1.092 -16.155 1.00 94.06 86 ASN A N 1
ATOM 664 C CA . ASN A 1 86 ? 12.566 2.230 -16.838 1.00 94.06 86 ASN A CA 1
ATOM 665 C C . ASN A 1 86 ? 11.499 3.109 -17.504 1.00 94.06 86 ASN A C 1
ATOM 667 O O . ASN A 1 86 ? 11.515 4.320 -17.310 1.00 94.06 86 ASN A O 1
ATOM 671 N N . ALA A 1 87 ? 10.527 2.525 -18.212 1.00 94.44 87 ALA A N 1
ATOM 672 C CA . ALA A 1 87 ? 9.446 3.277 -18.856 1.00 94.44 87 ALA A CA 1
ATOM 673 C C . ALA A 1 87 ? 8.537 4.027 -17.857 1.00 94.44 87 ALA A C 1
ATOM 675 O O . ALA A 1 87 ? 8.069 5.138 -18.143 1.00 94.44 87 ALA A O 1
ATOM 676 N N . LEU A 1 88 ? 8.304 3.449 -16.672 1.00 94.31 88 LEU A N 1
ATOM 677 C CA . LEU A 1 88 ? 7.526 4.083 -15.602 1.00 94.31 88 LEU A CA 1
ATOM 678 C C . LEU A 1 88 ? 8.246 5.308 -15.020 1.00 94.31 88 LEU A C 1
ATOM 680 O O . LEU A 1 88 ? 7.622 6.358 -14.828 1.00 94.31 88 LEU A O 1
ATOM 684 N N . HIS A 1 89 ? 9.561 5.204 -14.825 1.00 92.94 89 HIS A N 1
ATOM 685 C CA . HIS A 1 89 ? 10.383 6.240 -14.190 1.00 92.94 89 HIS A CA 1
ATOM 686 C C . HIS A 1 89 ? 11.036 7.212 -15.181 1.00 92.94 89 HIS A C 1
ATOM 688 O O . HIS A 1 89 ? 11.585 8.235 -14.768 1.00 92.94 89 HIS A O 1
ATOM 694 N N . GLU A 1 90 ? 10.948 6.956 -16.488 1.00 90.12 90 GLU A N 1
ATOM 695 C CA . GLU A 1 90 ? 11.431 7.881 -17.507 1.00 90.12 90 GLU A CA 1
ATOM 696 C C . 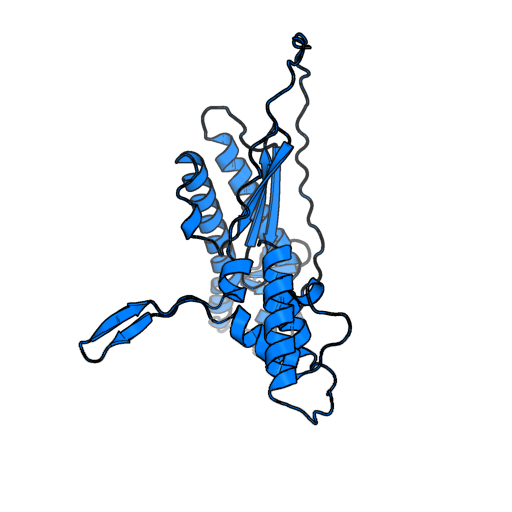GLU A 1 90 ? 10.632 9.193 -17.424 1.00 90.12 90 GLU A C 1
ATOM 698 O O . GLU A 1 90 ? 9.401 9.241 -17.598 1.00 90.12 90 GLU A O 1
ATOM 703 N N . LYS A 1 91 ? 11.341 10.287 -17.117 1.00 82.62 91 LYS A N 1
ATOM 704 C CA . LYS A 1 91 ? 10.802 11.641 -17.246 1.00 82.62 91 LYS A CA 1
ATOM 705 C C . LYS A 1 91 ? 10.612 11.886 -18.739 1.00 82.62 91 LYS A C 1
ATOM 707 O O . LYS A 1 91 ? 11.578 11.884 -19.495 1.00 82.62 91 LYS A O 1
ATOM 712 N N . THR A 1 92 ? 9.365 12.076 -19.166 1.00 73.81 92 THR A N 1
ATOM 713 C CA . THR A 1 92 ? 9.062 12.549 -20.516 1.00 73.81 92 THR A CA 1
ATOM 714 C C . THR A 1 92 ? 9.755 13.887 -20.689 1.00 73.81 92 THR A C 1
ATOM 716 O O . THR A 1 92 ? 9.328 14.884 -20.106 1.00 73.81 92 THR A O 1
ATOM 719 N N . VAL A 1 93 ? 10.856 13.892 -21.438 1.00 74.25 93 VAL A N 1
ATOM 720 C CA . VAL A 1 93 ? 11.479 15.133 -21.882 1.00 74.25 93 VAL A CA 1
ATOM 721 C C . VAL A 1 93 ? 10.411 15.832 -22.721 1.00 74.25 93 VAL A C 1
ATOM 723 O O . VAL A 1 93 ? 9.936 15.225 -23.687 1.00 74.25 93 VAL A O 1
ATOM 726 N N . PRO A 1 94 ? 9.942 17.029 -22.323 1.00 66.56 94 PRO A N 1
ATOM 727 C CA . PRO A 1 94 ? 8.941 17.739 -23.099 1.00 66.56 94 PRO A CA 1
ATOM 728 C C . PRO A 1 94 ? 9.480 17.879 -24.517 1.00 66.56 94 PRO A C 1
ATOM 730 O O . PRO A 1 94 ? 10.644 18.246 -24.701 1.00 66.56 94 PRO A O 1
ATOM 733 N N . ALA A 1 95 ? 8.653 17.517 -25.502 1.00 70.12 95 ALA A N 1
ATOM 734 C CA . ALA A 1 95 ? 9.000 17.711 -26.900 1.00 70.12 95 ALA A CA 1
ATOM 735 C C . ALA A 1 95 ? 9.516 19.151 -27.062 1.00 70.12 95 ALA A C 1
ATOM 737 O O . ALA A 1 95 ? 8.921 20.054 -26.457 1.00 70.12 95 ALA A O 1
ATOM 738 N N . PRO A 1 96 ? 10.635 19.365 -27.783 1.00 72.50 96 PRO A N 1
ATOM 739 C CA . PRO A 1 96 ? 11.191 20.698 -27.959 1.00 72.50 96 PRO A CA 1
ATOM 740 C C . PRO A 1 96 ? 10.059 21.615 -28.405 1.00 72.50 96 PRO A C 1
ATOM 742 O O . PRO A 1 96 ? 9.329 21.278 -29.342 1.00 72.50 96 PRO A O 1
ATOM 745 N N . ALA A 1 97 ? 9.852 22.695 -27.647 1.00 70.75 97 ALA A N 1
ATOM 746 C CA . ALA A 1 97 ? 8.756 23.614 -27.897 1.00 70.75 97 ALA A CA 1
ATOM 747 C C . ALA A 1 97 ? 8.786 24.002 -29.384 1.00 70.75 97 ALA A C 1
ATOM 749 O O . ALA A 1 97 ? 9.875 24.303 -29.885 1.00 70.75 97 ALA A O 1
ATOM 750 N N . PRO A 1 98 ? 7.644 23.950 -30.097 1.00 71.06 98 PRO A N 1
ATOM 751 C CA . PRO A 1 98 ? 7.600 24.426 -31.471 1.00 71.06 98 PRO A CA 1
ATOM 752 C C . PRO A 1 98 ? 8.162 25.847 -31.491 1.00 71.06 98 PRO A C 1
ATOM 754 O O . PRO A 1 98 ? 7.833 26.645 -30.607 1.00 71.06 98 PRO A O 1
ATOM 757 N N . GLU A 1 99 ? 9.063 26.120 -32.440 1.00 69.94 99 GLU A N 1
ATOM 758 C CA . GLU A 1 99 ? 9.653 27.447 -32.615 1.00 69.94 99 GLU A CA 1
ATOM 759 C C . GLU A 1 99 ? 8.537 28.497 -32.547 1.00 69.94 99 GLU A C 1
ATOM 761 O O . GLU A 1 99 ? 7.527 28.351 -33.243 1.00 69.94 99 GLU A O 1
ATOM 766 N N . PRO A 1 100 ? 8.656 29.511 -31.671 1.00 58.25 100 PRO A N 1
ATOM 767 C CA . PRO A 1 100 ? 7.588 30.473 -31.490 1.00 58.25 100 PRO A CA 1
ATOM 768 C C . PRO A 1 100 ? 7.372 31.225 -32.803 1.00 58.25 100 PRO A C 1
ATOM 770 O O . PRO A 1 100 ? 8.262 31.932 -33.278 1.00 58.25 100 PRO A O 1
ATOM 773 N N . GLU A 1 101 ? 6.172 31.105 -33.373 1.00 63.59 101 GLU A N 1
ATOM 774 C CA . GLU A 1 101 ? 5.719 32.056 -34.382 1.00 63.59 101 GLU A CA 1
ATOM 775 C C . GLU A 1 101 ? 5.765 33.474 -33.779 1.00 63.59 101 GLU A C 1
ATOM 777 O O . GLU A 1 101 ? 5.462 33.654 -32.593 1.00 63.59 101 GLU A O 1
ATOM 782 N N . PRO A 1 102 ? 6.182 34.494 -34.550 1.00 54.16 102 PRO A N 1
ATOM 783 C CA . PRO A 1 102 ? 6.452 35.827 -34.025 1.00 54.16 102 PRO A CA 1
ATOM 784 C C . PRO A 1 102 ? 5.184 36.463 -33.441 1.00 54.16 102 PRO A C 1
ATOM 786 O O . PRO A 1 102 ? 4.296 36.914 -34.163 1.00 54.16 102 PRO A O 1
ATOM 789 N N . VAL A 1 103 ? 5.109 36.524 -32.109 1.00 50.44 103 VAL A N 1
ATOM 790 C CA . VAL A 1 103 ? 3.993 37.145 -31.390 1.00 50.44 103 VAL A CA 1
ATOM 791 C C . VAL A 1 103 ? 4.154 38.665 -31.392 1.00 50.44 103 VAL A C 1
ATOM 793 O O . VAL A 1 103 ? 5.139 39.213 -30.894 1.00 50.44 103 VAL A O 1
ATOM 796 N N . ALA A 1 104 ? 3.151 39.350 -31.942 1.00 51.03 104 ALA A N 1
ATOM 797 C CA . ALA A 1 104 ? 3.029 40.800 -31.915 1.00 51.03 104 ALA A CA 1
ATOM 798 C C . ALA A 1 104 ? 2.898 41.332 -30.475 1.00 51.03 104 ALA A C 1
ATOM 800 O O . ALA A 1 104 ? 2.105 40.844 -29.669 1.00 51.03 104 ALA A O 1
ATOM 801 N N . VAL A 1 105 ? 3.674 42.375 -30.186 1.00 41.19 105 VAL A N 1
ATOM 802 C CA . VAL A 1 105 ? 3.772 43.068 -28.896 1.00 41.19 105 VAL A CA 1
ATOM 803 C C . VAL A 1 105 ? 2.405 43.609 -28.453 1.00 41.19 105 VAL A C 1
ATOM 805 O O . VAL A 1 105 ? 1.881 44.542 -29.061 1.00 41.19 105 VAL A O 1
ATOM 808 N N . GLN A 1 106 ? 1.850 43.079 -27.358 1.00 41.75 106 GLN A N 1
ATOM 809 C CA . GLN A 1 106 ? 0.744 43.710 -26.627 1.00 41.75 106 GLN A CA 1
ATOM 810 C C . GLN A 1 106 ? 1.255 44.408 -25.362 1.00 41.75 106 GLN A C 1
ATOM 812 O O . GLN A 1 106 ? 2.055 43.871 -24.599 1.00 41.75 106 GLN A O 1
ATOM 817 N N . GLN A 1 107 ? 0.793 45.647 -25.179 1.00 41.62 107 GLN A N 1
ATOM 818 C CA . GLN A 1 107 ? 1.158 46.557 -24.093 1.00 41.62 107 GLN A CA 1
ATOM 819 C C . GLN A 1 107 ? 0.534 46.158 -22.739 1.00 41.62 107 GLN A C 1
ATOM 821 O O . GLN A 1 107 ? -0.559 45.592 -22.708 1.00 41.62 107 GLN A O 1
ATOM 826 N N . PRO A 1 108 ? 1.171 46.512 -21.605 1.00 38.28 108 PRO A N 1
ATOM 827 C CA . PRO A 1 108 ? 0.708 46.127 -20.273 1.00 38.28 108 PRO A CA 1
ATOM 828 C C . PRO A 1 108 ? -0.488 46.964 -19.784 1.00 38.28 108 PRO A C 1
ATOM 830 O O . PRO A 1 108 ? -0.438 48.196 -19.743 1.00 38.28 108 PRO A O 1
ATOM 833 N N . SER A 1 109 ? -1.550 46.288 -19.333 1.00 34.81 109 SER A N 1
ATOM 834 C CA . SER A 1 109 ? -2.693 46.896 -18.639 1.00 34.81 109 SER A CA 1
ATOM 835 C C . SER A 1 109 ? -2.508 46.949 -17.114 1.00 34.81 109 SER A C 1
ATOM 837 O O . SER A 1 109 ? -1.809 46.139 -16.511 1.00 34.81 109 SER A O 1
ATOM 839 N N . LYS A 1 110 ? -3.162 47.942 -16.502 1.00 38.38 110 LYS A N 1
ATOM 840 C CA . LYS A 1 110 ? -2.980 48.474 -15.140 1.00 38.38 110 LYS A CA 1
ATOM 841 C C . LYS A 1 110 ? -3.223 47.477 -13.990 1.00 38.38 110 LYS A C 1
ATOM 843 O O . LYS A 1 110 ? -4.147 46.673 -14.028 1.00 38.38 110 LYS A O 1
ATOM 848 N N . LYS A 1 111 ? -2.437 47.653 -12.915 1.00 36.91 111 LYS A N 1
ATOM 849 C CA . LYS A 1 111 ? -2.544 46.991 -11.600 1.00 36.91 111 LYS A CA 1
ATOM 850 C C . LYS A 1 111 ? -3.935 47.171 -10.972 1.00 36.91 111 LYS A C 1
ATOM 852 O O . LYS A 1 111 ? -4.349 48.298 -10.708 1.00 36.91 111 LYS A O 1
ATOM 857 N N . GLN A 1 112 ? -4.599 46.058 -10.667 1.00 32.06 112 GLN A N 1
ATOM 858 C CA . GLN A 1 112 ? -5.767 45.983 -9.786 1.00 32.06 112 GLN A CA 1
ATOM 859 C C . GLN A 1 112 ? -5.316 45.518 -8.397 1.00 32.06 112 GLN A C 1
ATOM 861 O O . GLN A 1 112 ? -4.726 44.451 -8.253 1.00 32.06 112 GLN A O 1
ATOM 866 N N . THR A 1 113 ? -5.600 46.316 -7.371 1.00 30.66 113 THR A N 1
ATOM 867 C CA . THR A 1 113 ? -5.392 45.949 -5.966 1.00 30.66 113 THR A CA 1
ATOM 868 C C . THR A 1 113 ? -6.552 45.059 -5.521 1.00 30.66 113 THR A C 1
ATOM 870 O O . THR A 1 113 ? -7.682 45.535 -5.417 1.00 30.66 113 THR A O 1
ATOM 873 N N . ARG A 1 114 ? -6.296 43.768 -5.284 1.00 31.72 114 ARG A N 1
ATOM 874 C CA . ARG A 1 114 ? -7.256 42.847 -4.656 1.00 31.72 114 ARG A CA 1
ATOM 875 C C . ARG A 1 114 ? -6.967 42.737 -3.160 1.00 31.72 114 ARG A C 1
ATOM 877 O O . ARG A 1 114 ? -5.819 42.652 -2.741 1.00 31.72 114 ARG A O 1
ATOM 884 N N . THR A 1 115 ? -8.023 42.777 -2.359 1.00 29.16 115 THR A N 1
ATOM 885 C CA . THR A 1 115 ? -8.009 42.504 -0.921 1.00 29.16 115 THR A CA 1
ATOM 886 C C . THR A 1 115 ? -8.033 40.991 -0.692 1.00 29.16 115 THR A C 1
ATOM 888 O O . THR A 1 115 ? -8.969 40.317 -1.120 1.00 29.16 115 THR A O 1
ATOM 891 N N . ASN A 1 116 ? -7.007 40.458 -0.020 1.00 34.06 116 ASN A N 1
ATOM 892 C CA . ASN A 1 116 ? -6.866 39.022 0.239 1.00 34.06 116 ASN A CA 1
ATOM 893 C C . ASN A 1 116 ? -7.907 38.547 1.263 1.00 34.06 116 ASN A C 1
ATOM 895 O O . ASN A 1 116 ? -7.935 39.015 2.403 1.00 34.06 116 ASN A O 1
ATOM 899 N N . LYS A 1 117 ? -8.754 37.596 0.859 1.00 32.53 117 LYS A N 1
ATOM 900 C CA . LYS A 1 117 ? -9.592 36.802 1.763 1.00 32.53 117 LYS A CA 1
ATOM 901 C C . LYS A 1 117 ? -8.821 35.540 2.138 1.00 32.53 117 LYS A C 1
ATOM 903 O O . LYS A 1 117 ? -8.542 34.721 1.276 1.00 32.53 117 LYS A O 1
ATOM 908 N N . PHE A 1 118 ? -8.519 35.380 3.422 1.00 33.47 118 PHE A N 1
ATOM 909 C CA . PHE A 1 118 ? -8.036 34.116 3.975 1.00 33.47 118 PHE A CA 1
ATOM 910 C C . PHE A 1 118 ? -9.235 33.170 4.140 1.00 33.47 118 PHE A C 1
ATOM 912 O O . PHE A 1 118 ? -10.183 33.503 4.853 1.00 33.47 118 PHE A O 1
ATOM 919 N N . SER A 1 119 ? -9.212 32.008 3.493 1.00 34.78 119 SER A N 1
ATOM 920 C CA . SER A 1 119 ? -10.204 30.945 3.686 1.00 34.78 119 SER A CA 1
ATOM 921 C C . SER A 1 119 ? -9.496 29.644 4.036 1.00 34.78 119 SER A C 1
ATOM 923 O O . SER A 1 119 ? -8.645 29.188 3.282 1.00 34.78 119 SER A O 1
ATOM 925 N N . ILE A 1 120 ? -9.852 29.058 5.180 1.00 35.50 120 ILE A N 1
ATOM 926 C CA . ILE A 1 120 ? -9.425 27.716 5.585 1.00 35.50 120 ILE A CA 1
ATOM 927 C C . ILE A 1 120 ? -10.515 26.759 5.097 1.00 35.50 120 ILE A C 1
ATOM 929 O O . ILE A 1 120 ? -11.642 26.823 5.591 1.00 35.50 120 ILE A O 1
ATOM 933 N N . ALA A 1 121 ? -10.205 25.916 4.115 1.00 33.00 121 ALA A N 1
ATOM 934 C CA . ALA A 1 121 ? -11.095 24.856 3.660 1.00 33.00 121 ALA A CA 1
ATOM 935 C C . ALA A 1 121 ? -10.600 23.514 4.213 1.00 33.00 121 ALA A C 1
ATOM 937 O O . ALA A 1 121 ? -9.541 23.026 3.836 1.00 33.00 121 ALA A O 1
ATOM 938 N N . THR A 1 122 ? -11.364 22.910 5.121 1.00 35.09 122 THR A N 1
ATOM 939 C CA . THR A 1 122 ? -11.176 21.515 5.529 1.00 35.09 122 THR A CA 1
ATOM 940 C C . THR A 1 122 ? -12.001 20.632 4.595 1.00 35.09 122 THR A C 1
ATOM 942 O O . THR A 1 122 ? -13.225 20.543 4.706 1.00 35.09 122 THR A O 1
ATOM 945 N N . SER A 1 123 ? -11.352 20.010 3.607 1.00 33.28 123 SER A N 1
ATOM 946 C CA . SER A 1 123 ? -12.028 19.059 2.720 1.00 33.28 123 SER A CA 1
ATOM 947 C C . SER A 1 123 ? -12.130 17.694 3.415 1.00 33.28 123 SER A C 1
ATOM 949 O O . SER A 1 123 ? -11.136 17.158 3.904 1.00 33.28 123 SER A O 1
ATOM 951 N N . LYS A 1 124 ? -13.343 17.131 3.477 1.00 31.84 124 LYS A N 1
ATOM 952 C CA . LYS A 1 124 ? -13.602 15.790 4.020 1.00 31.84 124 LYS A CA 1
ATOM 953 C C . LYS A 1 124 ? -13.107 14.738 3.028 1.00 31.84 124 LYS A C 1
ATOM 955 O O . LYS A 1 124 ? -13.855 14.350 2.133 1.00 31.84 124 LYS A O 1
ATOM 960 N N . PHE A 1 125 ? -11.875 14.270 3.193 1.00 30.91 125 PHE A N 1
ATOM 961 C CA . PHE A 1 125 ? -11.441 13.025 2.565 1.00 30.91 125 PHE A CA 1
ATOM 962 C C . PHE A 1 125 ? -11.829 11.849 3.464 1.00 30.91 125 PHE A C 1
ATOM 964 O O . PHE A 1 125 ? -11.747 11.938 4.686 1.00 30.91 125 PHE A O 1
ATOM 971 N N . ASN A 1 126 ? -12.339 10.781 2.859 1.00 33.88 126 ASN A N 1
ATOM 972 C CA . ASN A 1 126 ? -12.888 9.624 3.562 1.00 33.88 126 ASN A CA 1
ATOM 973 C C . ASN A 1 126 ? -11.723 8.788 4.137 1.00 33.88 126 ASN A C 1
ATOM 975 O O . ASN A 1 126 ? -10.969 8.232 3.335 1.00 33.88 126 ASN A O 1
ATOM 979 N N . PRO A 1 127 ? -11.532 8.684 5.467 1.00 35.75 127 PRO A N 1
ATOM 980 C CA . PRO A 1 127 ? -10.409 7.943 6.016 1.00 35.75 127 PRO A CA 1
ATOM 981 C C . PRO A 1 127 ? -10.768 6.456 6.065 1.00 35.75 127 PRO A C 1
ATOM 983 O O . PRO A 1 127 ? -11.658 6.032 6.807 1.00 35.75 127 PRO A O 1
ATOM 986 N N . LEU A 1 128 ? -10.078 5.650 5.263 1.00 27.83 128 LEU A N 1
ATOM 987 C CA . LEU A 1 128 ? -9.944 4.232 5.564 1.00 27.83 128 LEU A CA 1
ATOM 988 C C . LEU A 1 128 ? -8.953 4.117 6.734 1.00 27.83 128 LEU A C 1
ATOM 990 O O . LEU A 1 128 ? -7.798 4.498 6.608 1.00 27.83 128 LEU A O 1
ATOM 994 N N . GLU A 1 129 ? -9.468 3.613 7.856 1.00 34.09 129 GLU A N 1
ATOM 995 C CA . GLU A 1 129 ? -8.768 3.190 9.082 1.00 34.09 129 GLU A CA 1
ATOM 996 C C . GLU A 1 129 ? -8.234 4.277 10.047 1.00 34.09 129 GLU A C 1
ATOM 998 O O . GLU A 1 129 ? -7.113 4.765 9.981 1.00 34.09 129 GLU A O 1
ATOM 1003 N N . ASN A 1 130 ? -9.109 4.579 11.018 1.00 46.16 130 ASN A N 1
ATOM 1004 C CA . ASN A 1 130 ? -8.898 4.956 12.424 1.00 46.16 130 ASN A CA 1
ATOM 1005 C C . ASN A 1 130 ? -7.451 5.038 12.958 1.00 46.16 130 ASN A C 1
ATOM 1007 O O . ASN A 1 130 ? -6.898 4.013 13.353 1.00 46.16 130 ASN A O 1
ATOM 1011 N N . VAL A 1 131 ? -6.962 6.263 13.201 1.00 44.34 131 VAL A N 1
ATOM 1012 C CA . VAL A 1 131 ? -6.052 6.559 14.338 1.00 44.34 131 VAL A CA 1
ATOM 1013 C C . VAL A 1 131 ? -6.320 7.943 14.962 1.00 44.34 131 VAL A C 1
ATOM 1015 O O . VAL A 1 131 ? -6.120 8.105 16.162 1.00 44.34 131 VAL A O 1
ATOM 1018 N N . LEU A 1 132 ? -6.839 8.918 14.207 1.00 42.31 132 LEU A N 1
ATOM 1019 C CA . LEU A 1 132 ? -7.123 10.277 14.693 1.00 42.31 132 LEU A CA 1
ATOM 1020 C C . LEU A 1 132 ? -8.611 10.614 14.539 1.00 42.31 132 LEU A C 1
ATOM 1022 O O . LEU A 1 132 ? -9.220 10.306 13.512 1.00 42.31 132 LEU A O 1
ATOM 1026 N N . GLU A 1 133 ? -9.218 11.227 15.557 1.00 48.41 133 GLU A N 1
ATOM 1027 C CA . GLU A 1 133 ? -10.599 11.695 15.451 1.00 48.41 133 GLU A CA 1
ATOM 1028 C C . GLU A 1 133 ? -10.654 12.978 14.598 1.00 48.41 133 GLU A C 1
ATOM 1030 O O . GLU A 1 133 ? -9.696 13.749 14.572 1.00 48.41 133 GLU A O 1
ATOM 1035 N N . PRO A 1 134 ? -11.775 13.281 13.913 1.00 50.72 134 PRO A N 1
ATOM 1036 C CA . PRO A 1 134 ? -11.935 14.510 13.121 1.00 50.72 134 PRO A CA 1
ATOM 1037 C C . PRO A 1 134 ? -11.539 15.812 13.846 1.00 50.72 134 PRO A C 1
ATOM 1039 O O . PRO A 1 134 ? -11.149 16.782 13.202 1.00 50.72 134 PRO A O 1
ATOM 1042 N N . ALA A 1 135 ? -11.623 15.839 15.180 1.00 52.84 135 ALA A N 1
ATOM 1043 C CA . ALA A 1 135 ? -11.208 16.969 16.007 1.00 52.84 135 ALA A CA 1
ATOM 1044 C C . ALA A 1 135 ? -9.679 17.176 16.048 1.00 52.84 135 ALA A C 1
ATOM 1046 O O . ALA A 1 135 ? -9.223 18.318 16.143 1.00 52.84 135 ALA A O 1
ATOM 1047 N N . ASP A 1 136 ? -8.893 16.105 15.923 1.00 51.94 136 ASP A N 1
ATOM 1048 C CA . ASP A 1 136 ? -7.429 16.157 15.914 1.00 51.94 136 ASP A CA 1
ATOM 1049 C C . ASP A 1 136 ? -6.920 16.815 14.621 1.00 51.94 136 ASP A C 1
ATOM 1051 O O . ASP A 1 136 ? -6.011 17.645 14.653 1.00 51.94 136 ASP A O 1
ATOM 1055 N N . TYR A 1 137 ? -7.581 16.542 13.489 1.00 52.38 137 TYR A N 1
ATOM 1056 C CA . TYR A 1 137 ? -7.303 17.193 12.202 1.00 52.38 137 TYR A CA 1
ATOM 1057 C C . TYR A 1 137 ? -7.572 18.702 12.240 1.00 52.38 137 TYR A C 1
ATOM 1059 O O . TYR A 1 137 ? -6.776 19.491 11.730 1.00 52.38 137 TYR A O 1
ATOM 1067 N N . ASP A 1 138 ? -8.661 19.116 12.891 1.00 52.94 138 ASP A N 1
ATOM 1068 C CA . ASP A 1 138 ? -9.018 20.527 13.071 1.00 52.94 138 ASP A CA 1
ATOM 1069 C C . ASP A 1 138 ? -7.980 21.276 13.928 1.00 52.94 138 ASP A C 1
ATOM 1071 O O . ASP A 1 138 ? -7.666 22.439 13.658 1.00 52.94 138 ASP A O 1
ATOM 1075 N N . LEU A 1 139 ? -7.424 20.620 14.952 1.00 56.03 139 LEU A N 1
ATOM 1076 C CA . LEU A 1 139 ? -6.375 21.185 15.804 1.00 56.03 139 LEU A CA 1
ATOM 1077 C C . LEU A 1 139 ? -5.041 21.312 15.052 1.00 56.03 139 LEU A C 1
ATOM 1079 O O . LEU A 1 139 ? -4.402 22.366 15.115 1.00 56.03 139 LEU A O 1
ATOM 1083 N N . ILE A 1 140 ? -4.650 20.278 14.297 1.00 54.84 140 ILE A N 1
ATOM 1084 C CA . ILE A 1 140 ? -3.451 20.292 13.444 1.00 54.84 140 ILE A CA 1
ATOM 1085 C C . ILE A 1 140 ? -3.558 21.412 12.403 1.00 54.84 140 ILE A C 1
ATOM 1087 O O . ILE A 1 140 ? -2.637 22.220 12.276 1.00 54.84 140 ILE A O 1
ATOM 1091 N N . ALA A 1 141 ? -4.700 21.523 11.718 1.00 55.56 141 ALA A N 1
ATOM 1092 C CA . ALA A 1 141 ? -4.935 22.556 10.713 1.00 55.56 141 ALA A CA 1
ATOM 1093 C C . ALA A 1 141 ? -4.862 23.975 11.306 1.00 55.56 141 ALA A C 1
ATOM 1095 O O . ALA A 1 141 ? -4.275 24.871 10.697 1.00 55.56 141 ALA A O 1
ATOM 1096 N N . ARG A 1 142 ? -5.399 24.195 12.516 1.00 58.47 142 ARG A N 1
ATOM 1097 C CA . ARG A 1 142 ? -5.331 25.500 13.202 1.00 58.47 142 ARG A CA 1
ATOM 1098 C C . ARG A 1 142 ? -3.921 25.858 13.655 1.00 58.47 142 ARG A C 1
ATOM 1100 O O . ARG A 1 142 ? -3.514 27.004 13.468 1.00 58.47 142 ARG A O 1
ATOM 1107 N N . ASN A 1 143 ? -3.180 24.908 14.218 1.00 55.50 143 ASN A N 1
ATOM 1108 C CA . ASN A 1 143 ? -1.803 25.144 14.652 1.00 55.50 143 ASN A CA 1
ATOM 1109 C C . ASN A 1 143 ? -0.888 25.403 13.451 1.00 55.50 143 ASN A C 1
ATOM 1111 O O . ASN A 1 143 ? -0.111 26.358 13.469 1.00 55.50 143 ASN A O 1
ATOM 1115 N N . ALA A 1 144 ? -1.049 24.639 12.366 1.00 56.69 144 ALA A N 1
ATOM 1116 C CA . ALA A 1 144 ? -0.359 24.901 11.110 1.00 56.69 144 ALA A CA 1
ATOM 1117 C C . ALA A 1 144 ? -0.705 26.299 10.572 1.00 56.69 144 ALA A C 1
ATOM 1119 O O . ALA A 1 144 ? 0.200 27.081 10.291 1.00 56.69 144 ALA A O 1
ATOM 1120 N N . ALA A 1 145 ? -1.989 26.673 10.521 1.00 55.06 145 ALA A N 1
ATOM 1121 C CA . ALA A 1 145 ? -2.422 27.997 10.071 1.00 55.06 145 ALA A CA 1
ATOM 1122 C C . ALA A 1 145 ? -1.862 29.142 10.935 1.00 55.06 145 ALA A C 1
ATOM 1124 O O . ALA A 1 145 ? -1.441 30.168 10.397 1.00 55.06 145 ALA A O 1
ATOM 1125 N N . GLN A 1 146 ? -1.805 28.980 12.262 1.00 57.09 146 GLN A N 1
ATOM 1126 C CA . GLN A 1 146 ? -1.186 29.966 13.153 1.00 57.09 146 GLN A CA 1
ATOM 1127 C C . GLN A 1 146 ? 0.306 30.131 12.862 1.00 57.09 146 GLN A C 1
ATOM 1129 O O . GLN A 1 146 ? 0.784 31.262 12.765 1.00 57.09 146 GLN A O 1
ATOM 1134 N N . ILE A 1 147 ? 1.026 29.032 12.654 1.00 53.81 147 ILE A N 1
ATOM 1135 C CA . ILE A 1 147 ? 2.468 29.044 12.397 1.00 53.81 147 ILE A CA 1
ATOM 1136 C C . ILE A 1 147 ? 2.764 29.634 11.019 1.00 53.81 147 ILE A C 1
ATOM 1138 O O . ILE A 1 147 ? 3.613 30.511 10.907 1.00 53.81 147 ILE A O 1
ATOM 1142 N N . ILE A 1 148 ? 1.970 29.290 10.004 1.00 54.44 148 ILE A N 1
ATOM 1143 C CA . ILE A 1 148 ? 2.013 29.910 8.673 1.00 54.44 148 ILE A CA 1
ATOM 1144 C C . ILE A 1 148 ? 1.769 31.418 8.775 1.00 54.44 148 ILE A C 1
ATOM 1146 O O . ILE A 1 148 ? 2.510 32.200 8.185 1.00 54.44 148 ILE A O 1
ATOM 1150 N N . SER A 1 149 ? 0.773 31.848 9.555 1.00 52.09 149 SER A N 1
ATOM 1151 C CA . SER A 1 149 ? 0.469 33.272 9.740 1.00 52.09 149 SER A CA 1
ATOM 1152 C C . SER A 1 149 ? 1.574 34.033 10.488 1.00 52.09 149 SER A C 1
ATOM 1154 O O . SER A 1 149 ? 1.821 35.205 10.196 1.00 52.09 149 SER A O 1
ATOM 1156 N N . ALA A 1 150 ? 2.265 33.370 11.421 1.00 49.91 150 ALA A N 1
ATOM 1157 C CA . ALA A 1 150 ? 3.394 33.927 12.159 1.00 49.91 150 ALA A CA 1
ATOM 1158 C C . ALA A 1 150 ? 4.654 34.012 11.279 1.00 49.91 150 ALA A C 1
ATOM 1160 O O . ALA A 1 150 ? 5.316 35.048 11.258 1.00 49.91 150 ALA A O 1
ATOM 1161 N N . SER A 1 151 ? 4.938 32.975 10.486 1.00 44.81 151 SER A N 1
ATOM 1162 C CA . SER A 1 151 ? 6.070 32.930 9.553 1.00 44.81 151 SER A CA 1
ATOM 1163 C C . SER A 1 151 ? 5.881 33.864 8.351 1.00 44.81 151 SER A C 1
ATOM 1165 O O . SER A 1 151 ? 6.826 34.540 7.951 1.00 44.81 151 SER A O 1
ATOM 1167 N N . ALA A 1 152 ? 4.658 33.995 7.823 1.00 43.28 152 ALA A N 1
ATOM 1168 C CA . ALA A 1 152 ? 4.327 34.935 6.746 1.00 43.28 152 ALA A CA 1
ATOM 1169 C C . ALA A 1 152 ? 4.449 36.410 7.174 1.00 43.28 152 ALA A C 1
ATOM 1171 O O . ALA A 1 152 ? 4.621 37.287 6.329 1.00 43.28 152 ALA A O 1
ATOM 1172 N N . LYS A 1 153 ? 4.399 36.702 8.482 1.00 44.09 153 LYS A N 1
ATOM 1173 C CA . LYS A 1 153 ? 4.621 38.050 9.025 1.00 44.09 153 LYS A CA 1
ATOM 1174 C C . LYS A 1 153 ? 6.095 38.449 9.116 1.00 44.09 153 LYS A C 1
ATOM 1176 O O . LYS A 1 153 ? 6.364 39.633 9.302 1.00 44.09 153 LYS A O 1
ATOM 1181 N N . GLN A 1 154 ? 7.042 37.515 8.996 1.00 40.31 154 GLN A N 1
ATOM 1182 C CA . GLN A 1 154 ? 8.436 37.765 9.377 1.00 40.31 154 GLN A CA 1
ATOM 1183 C C . GLN A 1 154 ? 9.469 37.436 8.289 1.00 40.31 154 GLN A C 1
ATOM 1185 O O . GLN A 1 154 ? 10.586 37.029 8.592 1.00 40.31 154 GLN A O 1
ATOM 1190 N N . VAL A 1 155 ? 9.140 37.690 7.018 1.00 40.44 155 VAL A N 1
ATOM 1191 C CA . VAL A 1 155 ? 10.139 37.775 5.940 1.00 40.44 155 VAL A CA 1
ATOM 1192 C C . VAL A 1 155 ? 9.899 39.050 5.129 1.00 40.44 155 VAL A C 1
ATOM 1194 O O . VAL A 1 155 ? 9.064 39.098 4.231 1.00 40.44 155 VAL A O 1
ATOM 1197 N N . GLY A 1 156 ? 10.606 40.124 5.495 1.00 37.91 156 GLY A N 1
ATOM 1198 C CA . GLY A 1 156 ? 10.808 41.307 4.646 1.00 37.91 156 GLY A CA 1
ATOM 1199 C C . GLY A 1 156 ? 9.564 41.898 3.968 1.00 37.91 156 GLY A C 1
ATOM 1200 O O . GLY A 1 156 ? 9.625 42.212 2.783 1.00 37.91 156 GLY A O 1
ATOM 1201 N N . ASN A 1 157 ? 8.442 42.048 4.683 1.00 40.56 157 ASN A N 1
ATOM 1202 C CA . ASN A 1 157 ? 7.210 42.676 4.171 1.00 40.56 157 ASN A CA 1
ATOM 1203 C C . ASN A 1 157 ? 6.565 42.002 2.938 1.00 40.56 157 ASN A C 1
ATOM 1205 O O . ASN A 1 157 ? 5.672 42.588 2.324 1.00 40.56 157 ASN A O 1
ATOM 1209 N N . THR A 1 158 ? 6.976 40.784 2.575 1.00 42.50 158 THR A N 1
ATOM 1210 C CA . THR A 1 158 ? 6.500 40.117 1.357 1.00 42.50 158 THR A CA 1
ATOM 1211 C C . THR A 1 158 ? 5.652 38.907 1.732 1.00 42.50 158 THR A C 1
ATOM 1213 O O . THR A 1 158 ? 6.154 37.915 2.251 1.00 42.50 158 THR A O 1
ATOM 1216 N N . VAL A 1 159 ? 4.342 38.995 1.489 1.00 46.38 159 VAL A N 1
ATOM 1217 C CA . VAL A 1 159 ? 3.422 37.863 1.658 1.00 46.38 159 VAL A CA 1
ATOM 1218 C C . VAL A 1 159 ? 3.674 36.882 0.514 1.00 46.38 159 VAL A C 1
ATOM 1220 O O . VAL A 1 159 ? 3.354 37.181 -0.633 1.00 46.38 159 VAL A O 1
ATOM 1223 N N . LEU A 1 160 ? 4.280 35.735 0.825 1.00 52.12 160 LEU A N 1
ATOM 1224 C CA . LEU A 1 160 ? 4.668 34.727 -0.171 1.00 52.12 160 LEU A CA 1
ATOM 1225 C C . LEU A 1 160 ? 3.496 33.846 -0.639 1.00 52.12 160 LEU A C 1
ATOM 1227 O O . LEU A 1 160 ? 3.568 33.276 -1.723 1.00 52.12 160 LEU A O 1
ATOM 1231 N N . PHE A 1 161 ? 2.412 33.752 0.139 1.00 52.22 161 PHE A N 1
ATOM 1232 C CA . PHE A 1 161 ? 1.308 32.821 -0.122 1.00 52.22 161 PHE A CA 1
ATOM 1233 C C . PHE A 1 161 ? -0.059 33.485 0.081 1.00 52.22 161 PHE A C 1
ATOM 1235 O O . PHE A 1 161 ? -0.268 34.208 1.056 1.00 52.22 161 PHE A O 1
ATOM 1242 N N . GLU A 1 162 ? -0.990 33.234 -0.839 1.00 54.41 162 GLU A N 1
ATOM 1243 C CA . GLU A 1 162 ? -2.383 33.695 -0.789 1.00 54.41 162 GLU A CA 1
ATOM 1244 C C . GLU A 1 162 ? -3.266 32.735 0.024 1.00 54.41 162 GLU A C 1
ATOM 1246 O O . GLU A 1 162 ? -4.148 33.174 0.762 1.00 54.41 162 GLU A O 1
ATOM 1251 N N . SER A 1 163 ? -2.993 31.429 -0.053 1.00 58.28 163 SER A N 1
ATOM 1252 C CA . SER A 1 163 ? -3.661 30.397 0.747 1.00 58.28 163 SER A CA 1
ATOM 1253 C C . SER A 1 163 ? -2.726 29.224 1.034 1.00 58.28 163 SER A C 1
AT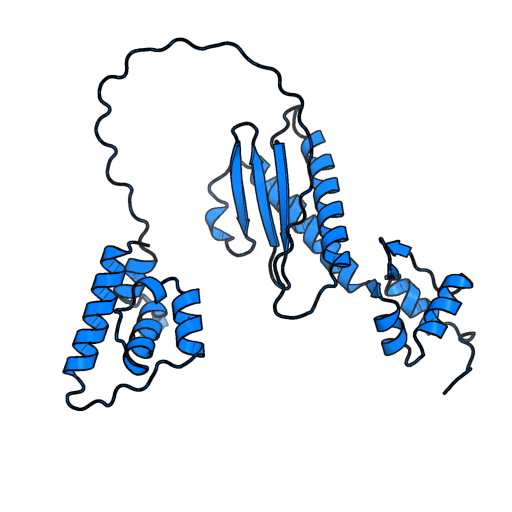OM 1255 O O . SER A 1 163 ? -1.811 28.941 0.256 1.00 58.28 163 SER A O 1
ATOM 1257 N N . VAL A 1 164 ? -2.948 28.551 2.166 1.00 55.72 164 VAL A N 1
ATOM 1258 C CA . VAL A 1 164 ? -2.292 27.284 2.499 1.00 55.72 164 VAL A CA 1
ATOM 1259 C C . VAL A 1 164 ? -3.341 26.316 3.032 1.00 55.72 164 VAL A C 1
ATOM 1261 O O . VAL A 1 164 ? -4.069 26.639 3.972 1.00 55.72 164 VAL A O 1
ATOM 1264 N N . GLU A 1 165 ? -3.404 25.138 2.430 1.00 59.06 165 GLU A N 1
ATOM 1265 C CA . GLU A 1 165 ? -4.262 24.029 2.819 1.00 59.06 165 GLU A CA 1
ATOM 1266 C C . GLU A 1 165 ? -3.392 22.875 3.317 1.00 59.06 165 GLU A C 1
ATOM 1268 O O . GLU A 1 165 ? -2.357 22.553 2.732 1.00 59.06 165 GLU A O 1
ATOM 1273 N N . VAL A 1 166 ? -3.806 22.262 4.424 1.00 55.22 166 VAL A N 1
ATOM 1274 C CA . VAL A 1 166 ? -3.100 21.134 5.035 1.00 55.22 166 VAL A CA 1
ATOM 1275 C C . VAL A 1 166 ? -3.990 19.911 4.936 1.00 55.22 166 VAL A C 1
ATOM 1277 O O . VAL A 1 166 ? -5.115 19.910 5.433 1.00 55.22 166 VAL A O 1
ATOM 1280 N N . TYR A 1 167 ? -3.460 18.873 4.312 1.00 57.78 167 TYR A N 1
ATOM 1281 C CA . TYR A 1 167 ? -4.058 17.555 4.210 1.00 57.78 167 TYR A CA 1
ATOM 1282 C C . TYR A 1 167 ? -3.208 16.613 5.054 1.00 57.78 167 TYR A C 1
ATOM 1284 O O . TYR A 1 167 ? -1.986 16.666 4.993 1.00 57.78 167 TYR A O 1
ATOM 1292 N N . ALA A 1 168 ? -3.828 15.779 5.876 1.00 51.22 168 ALA A N 1
ATOM 1293 C CA . ALA A 1 168 ? -3.109 14.810 6.691 1.00 51.22 168 ALA A CA 1
ATOM 1294 C C . ALA A 1 168 ? -3.863 13.485 6.690 1.00 51.22 168 ALA A C 1
ATOM 1296 O O . ALA A 1 168 ? -5.096 13.475 6.702 1.00 51.22 168 ALA A O 1
ATOM 1297 N N . ASP A 1 169 ? -3.122 12.384 6.701 1.00 51.91 169 ASP A N 1
ATOM 1298 C CA . ASP A 1 169 ? -3.626 11.053 7.018 1.00 51.91 169 ASP A CA 1
ATOM 1299 C C . ASP A 1 169 ? -2.853 10.463 8.212 1.00 51.91 169 ASP A C 1
ATOM 1301 O O . ASP A 1 169 ? -2.154 11.180 8.929 1.00 51.91 169 ASP A O 1
ATOM 1305 N N . ALA A 1 170 ? -3.036 9.170 8.489 1.00 43.78 170 ALA A N 1
ATOM 1306 C CA . ALA A 1 170 ? -2.398 8.509 9.626 1.00 43.78 170 ALA A CA 1
ATOM 1307 C C . ALA A 1 170 ? -0.858 8.459 9.536 1.00 43.78 170 ALA A C 1
ATOM 1309 O O . ALA A 1 170 ? -0.207 8.313 10.568 1.00 43.78 170 ALA A O 1
ATOM 1310 N N . ASN A 1 171 ? -0.278 8.573 8.336 1.00 43.12 171 ASN A N 1
ATOM 1311 C CA . ASN A 1 171 ? 1.141 8.312 8.078 1.00 43.12 171 ASN A CA 1
ATOM 1312 C C . ASN A 1 171 ? 1.853 9.437 7.310 1.00 43.12 171 ASN A C 1
ATOM 1314 O O . ASN A 1 171 ? 3.068 9.371 7.135 1.00 43.12 171 ASN A O 1
ATOM 1318 N N . SER A 1 172 ? 1.128 10.443 6.830 1.00 52.50 172 SER A N 1
ATOM 1319 C CA . SER A 1 172 ? 1.653 11.487 5.960 1.00 52.50 172 SER A CA 1
ATOM 1320 C C . SER A 1 172 ? 0.874 12.791 6.107 1.00 52.50 172 SER A C 1
ATOM 1322 O O . SER A 1 172 ? -0.277 12.831 6.552 1.00 52.50 172 SER A O 1
ATOM 1324 N N . TYR A 1 173 ? 1.514 13.888 5.718 1.00 55.31 173 TYR A N 1
ATOM 1325 C CA . TYR A 1 173 ? 0.845 15.161 5.517 1.00 55.31 173 TYR A CA 1
ATOM 1326 C C . TYR A 1 173 ? 1.251 15.742 4.165 1.00 55.31 173 TYR A C 1
ATOM 1328 O O . TYR A 1 173 ? 2.397 15.635 3.733 1.00 55.31 173 TYR A O 1
ATOM 1336 N N . MET A 1 174 ? 0.287 16.375 3.510 1.00 56.91 174 MET A N 1
ATOM 1337 C CA . MET A 1 174 ? 0.449 17.090 2.262 1.00 56.91 174 MET A CA 1
ATOM 1338 C C . MET A 1 174 ? 0.074 18.556 2.478 1.00 56.91 174 MET A C 1
ATOM 1340 O O . MET A 1 174 ? -1.022 18.877 2.937 1.00 56.91 174 MET A O 1
ATOM 1344 N N . LEU A 1 175 ? 0.985 19.464 2.142 1.00 59.69 175 LEU A N 1
ATOM 1345 C CA . LEU A 1 175 ? 0.719 20.903 2.173 1.00 59.69 175 LEU A CA 1
ATOM 1346 C C . LEU A 1 175 ? 0.475 21.389 0.751 1.00 59.69 175 LEU A C 1
ATOM 1348 O O . LEU A 1 175 ? 1.310 21.166 -0.123 1.00 59.69 175 LEU A O 1
ATOM 1352 N N . LEU A 1 176 ? -0.631 22.089 0.529 1.00 60.72 176 LEU A N 1
ATOM 1353 C CA . LEU A 1 176 ? -0.874 22.849 -0.690 1.00 60.72 176 LEU A CA 1
ATOM 1354 C C . LEU A 1 176 ? -0.728 24.328 -0.366 1.00 60.72 176 LEU A C 1
ATOM 1356 O O . LEU A 1 176 ? -1.446 24.846 0.482 1.00 60.72 176 LEU A O 1
ATOM 1360 N N . SER A 1 177 ? 0.177 25.026 -1.041 1.00 62.16 177 SER A N 1
ATOM 1361 C CA . SER A 1 177 ? 0.239 26.485 -0.985 1.00 62.16 177 SER A CA 1
ATOM 1362 C C . SER A 1 177 ? -0.061 27.083 -2.349 1.00 62.16 177 SER A C 1
ATOM 1364 O O . SER A 1 177 ? 0.413 26.590 -3.369 1.00 62.16 177 SER A O 1
ATOM 1366 N N . THR A 1 178 ? -0.848 28.155 -2.367 1.00 55.91 178 THR A N 1
ATOM 1367 C CA . THR A 1 178 ? -1.083 28.951 -3.575 1.00 55.91 178 THR A CA 1
ATOM 1368 C C . THR A 1 178 ? -0.367 30.279 -3.408 1.00 55.91 178 THR A C 1
ATOM 1370 O O . THR A 1 178 ? -0.597 30.980 -2.419 1.00 55.91 178 THR A O 1
ATOM 1373 N N . ASP A 1 179 ? 0.524 30.621 -4.334 1.00 61.53 179 ASP A N 1
ATOM 1374 C CA . ASP A 1 179 ? 1.160 31.938 -4.346 1.00 61.53 179 ASP A CA 1
ATOM 1375 C C . ASP A 1 179 ? 0.244 33.012 -4.964 1.00 61.53 179 ASP A C 1
ATOM 1377 O O . ASP A 1 179 ? -0.835 32.731 -5.484 1.00 61.53 179 ASP A O 1
ATOM 1381 N N . ASN A 1 180 ? 0.689 34.266 -4.924 1.00 54.88 180 ASN A N 1
ATOM 1382 C CA . ASN A 1 180 ? -0.031 35.414 -5.487 1.00 54.88 180 ASN A CA 1
ATOM 1383 C C . ASN A 1 180 ? -0.149 35.406 -7.028 1.00 54.88 180 ASN A C 1
ATOM 1385 O O . ASN A 1 180 ? -0.787 36.296 -7.595 1.00 54.88 180 ASN A O 1
ATOM 1389 N N . THR A 1 181 ? 0.469 34.437 -7.710 1.00 57.03 181 THR A N 1
ATOM 1390 C CA . THR A 1 181 ? 0.314 34.197 -9.152 1.00 57.03 181 THR A CA 1
ATOM 1391 C C . THR A 1 181 ? -0.740 33.128 -9.449 1.00 57.03 181 THR A C 1
ATOM 1393 O O . THR A 1 181 ? -1.046 32.876 -10.615 1.00 57.03 181 THR A O 1
ATOM 1396 N N . GLY A 1 182 ? -1.327 32.523 -8.410 1.00 51.84 182 GLY A N 1
ATOM 1397 C CA . GLY A 1 182 ? -2.255 31.402 -8.530 1.00 51.84 182 GLY A CA 1
ATOM 1398 C C . GLY A 1 182 ? -1.553 30.060 -8.744 1.00 51.84 182 GLY A C 1
ATOM 1399 O O . GLY A 1 182 ? -2.214 29.071 -9.065 1.00 51.84 182 GLY A O 1
ATOM 1400 N N . LYS A 1 183 ? -0.224 29.999 -8.592 1.00 56.44 183 LYS A N 1
ATOM 1401 C CA . LYS A 1 183 ? 0.533 28.759 -8.737 1.00 56.44 183 LYS A CA 1
ATOM 1402 C C . LYS A 1 183 ? 0.400 27.936 -7.462 1.00 56.44 183 LYS A C 1
ATOM 1404 O O . LYS A 1 183 ? 0.759 28.385 -6.375 1.00 56.44 183 LYS A O 1
ATOM 1409 N N . VAL A 1 184 ? -0.092 26.712 -7.625 1.00 50.69 184 VAL A N 1
ATOM 1410 C CA . VAL A 1 184 ? -0.237 25.733 -6.547 1.00 50.69 184 VAL A CA 1
ATOM 1411 C C . VAL A 1 184 ? 1.056 24.932 -6.419 1.00 50.69 184 VAL A C 1
ATOM 1413 O O . VAL A 1 184 ? 1.554 24.387 -7.404 1.00 50.69 184 VAL A O 1
ATOM 1416 N N . THR A 1 185 ? 1.598 24.857 -5.207 1.00 60.75 185 THR A N 1
ATOM 1417 C CA . THR A 1 185 ? 2.771 24.048 -4.867 1.00 60.75 185 THR A CA 1
ATOM 1418 C C . THR A 1 185 ? 2.367 23.010 -3.829 1.00 60.75 185 THR A C 1
ATOM 1420 O O . THR A 1 185 ? 1.812 23.363 -2.789 1.00 60.75 185 THR A O 1
ATOM 1423 N N . TRP A 1 186 ? 2.636 21.737 -4.113 1.00 58.84 186 TRP A N 1
ATOM 1424 C CA . TRP A 1 186 ? 2.404 20.624 -3.195 1.00 58.84 186 TRP A CA 1
ATOM 1425 C C . TRP A 1 186 ? 3.702 20.219 -2.495 1.00 58.84 186 TRP A C 1
ATOM 1427 O O . TRP A 1 186 ? 4.768 20.184 -3.112 1.00 58.84 186 TRP A O 1
ATOM 1437 N N . TRP A 1 187 ? 3.601 19.880 -1.215 1.00 59.50 187 TRP A N 1
ATOM 1438 C CA . TRP A 1 187 ? 4.693 19.338 -0.414 1.00 59.50 187 TRP A CA 1
ATOM 1439 C C . TRP A 1 187 ? 4.231 18.016 0.174 1.00 59.50 187 TRP A C 1
ATOM 1441 O O . TRP A 1 187 ? 3.212 17.992 0.856 1.00 59.50 187 TRP A O 1
ATOM 1451 N N . ASP A 1 188 ? 4.971 16.949 -0.101 1.00 56.72 188 ASP A N 1
ATOM 1452 C CA . ASP A 1 188 ? 4.718 15.598 0.395 1.00 56.72 188 ASP A CA 1
ATOM 1453 C C . ASP A 1 188 ? 5.940 15.155 1.212 1.00 56.72 188 ASP A C 1
ATOM 1455 O O . ASP A 1 188 ? 7.083 15.370 0.791 1.00 56.72 188 ASP A O 1
ATOM 1459 N N . ASP A 1 189 ? 5.710 14.569 2.387 1.00 44.81 189 ASP A N 1
ATOM 1460 C CA . ASP A 1 189 ? 6.765 14.115 3.298 1.00 44.81 189 ASP A CA 1
ATOM 1461 C C . ASP A 1 189 ? 7.632 12.998 2.676 1.00 44.81 189 ASP A C 1
ATOM 1463 O O . ASP A 1 189 ? 8.784 12.809 3.065 1.00 44.81 189 ASP A O 1
ATOM 1467 N N . ALA A 1 190 ? 7.129 12.311 1.642 1.00 41.38 190 ALA A N 1
ATOM 1468 C CA . ALA A 1 190 ? 7.783 11.161 1.017 1.00 41.38 190 ALA A CA 1
ATOM 1469 C C . ALA A 1 190 ? 8.928 11.480 0.027 1.00 41.38 190 ALA A C 1
ATOM 1471 O O . ALA A 1 190 ? 9.576 10.552 -0.461 1.00 41.38 190 ALA A O 1
ATOM 1472 N N . ARG A 1 191 ? 9.210 12.750 -0.312 1.00 45.22 191 ARG A N 1
ATOM 1473 C CA . ARG A 1 191 ? 10.254 13.103 -1.306 1.00 45.22 191 ARG A CA 1
ATOM 1474 C C . ARG A 1 191 ? 11.309 14.040 -0.733 1.00 45.22 191 ARG A C 1
ATOM 1476 O O . ARG A 1 191 ? 11.318 15.242 -0.982 1.00 45.22 191 ARG A O 1
ATOM 1483 N N . GLN A 1 192 ? 12.225 13.451 0.026 1.00 43.47 192 GLN A N 1
ATOM 1484 C CA . GLN A 1 192 ? 13.374 14.130 0.623 1.00 43.47 192 GLN A CA 1
ATOM 1485 C C . GLN A 1 192 ? 14.430 14.567 -0.420 1.00 43.47 192 GLN A C 1
ATOM 1487 O O . GLN A 1 192 ? 15.171 15.517 -0.170 1.00 43.47 192 GLN A O 1
ATOM 1492 N N . ASP A 1 193 ? 14.456 13.944 -1.603 1.00 42.81 193 ASP A N 1
ATOM 1493 C CA . ASP A 1 193 ? 15.576 14.073 -2.551 1.00 42.81 193 ASP A CA 1
ATOM 1494 C C . ASP A 1 193 ? 15.476 15.265 -3.525 1.00 42.81 193 ASP A C 1
ATOM 1496 O O . ASP A 1 193 ? 16.488 15.715 -4.064 1.00 42.81 193 ASP A O 1
ATOM 1500 N N . ASP A 1 194 ? 14.288 15.851 -3.705 1.00 41.03 194 ASP A N 1
ATOM 1501 C CA . ASP A 1 194 ? 14.070 16.962 -4.652 1.00 41.03 194 ASP A CA 1
ATOM 1502 C C . ASP A 1 194 ? 14.197 18.360 -4.000 1.00 41.03 194 ASP A C 1
ATOM 1504 O O . ASP A 1 194 ? 14.054 19.390 -4.666 1.00 41.03 194 ASP A O 1
ATOM 1508 N N . ALA A 1 195 ? 14.529 18.434 -2.704 1.00 42.44 195 ALA A N 1
ATOM 1509 C CA . ALA A 1 195 ? 14.681 19.697 -1.966 1.00 42.44 195 ALA A CA 1
ATOM 1510 C C . ALA A 1 195 ? 15.889 20.552 -2.413 1.00 42.44 195 ALA A C 1
ATOM 1512 O O . ALA A 1 195 ? 16.082 21.664 -1.922 1.00 42.44 195 ALA A O 1
ATOM 1513 N N . THR A 1 196 ? 16.694 20.067 -3.361 1.00 42.94 196 THR A N 1
ATOM 1514 C CA . THR A 1 196 ? 17.845 20.787 -3.926 1.00 42.94 196 THR A CA 1
ATOM 1515 C C . THR A 1 196 ? 17.461 21.873 -4.938 1.00 42.94 196 THR A C 1
ATOM 1517 O O . THR A 1 196 ? 18.331 22.635 -5.355 1.00 42.94 196 THR A O 1
ATOM 1520 N N . MET A 1 197 ? 16.181 21.995 -5.321 1.00 39.31 197 MET A N 1
ATOM 1521 C CA . MET A 1 197 ? 15.766 22.897 -6.405 1.00 39.31 197 MET A CA 1
ATOM 1522 C C . MET A 1 197 ? 15.187 24.262 -6.000 1.00 39.31 197 MET A C 1
ATOM 1524 O O . MET A 1 197 ? 14.845 25.030 -6.898 1.00 39.31 197 MET A O 1
ATOM 1528 N N . PHE A 1 198 ? 15.100 24.622 -4.712 1.00 42.41 198 PHE A N 1
ATOM 1529 C CA . PHE A 1 198 ? 14.513 25.914 -4.324 1.00 42.41 198 PHE A CA 1
ATOM 1530 C C . PHE A 1 198 ? 15.290 26.689 -3.256 1.00 42.41 198 PHE A C 1
ATOM 1532 O O . PHE A 1 198 ? 15.809 26.136 -2.289 1.00 42.41 198 PHE A O 1
ATOM 1539 N N . ASP A 1 199 ? 15.325 28.004 -3.486 1.00 50.91 199 ASP A N 1
ATOM 1540 C CA . ASP A 1 199 ? 15.968 29.069 -2.718 1.00 50.91 199 ASP A CA 1
ATOM 1541 C C . ASP A 1 199 ? 15.831 28.884 -1.195 1.00 50.91 199 ASP A C 1
ATOM 1543 O O . ASP A 1 199 ? 14.753 28.556 -0.686 1.00 50.91 199 ASP A O 1
ATOM 1547 N N . GLY A 1 200 ? 16.915 29.121 -0.447 1.00 46.38 200 GLY A N 1
ATOM 1548 C CA . GLY A 1 200 ? 17.070 28.717 0.962 1.00 46.38 200 GLY A CA 1
ATOM 1549 C C . GLY A 1 200 ? 15.984 29.200 1.940 1.00 46.38 200 GLY A C 1
ATOM 1550 O O . GLY A 1 200 ? 15.836 28.637 3.024 1.00 46.38 200 GLY A O 1
ATOM 1551 N N . GLN A 1 201 ? 15.175 30.192 1.560 1.00 44.56 201 GLN A N 1
ATOM 1552 C CA . GLN A 1 201 ? 14.033 30.672 2.346 1.00 44.56 201 GLN A CA 1
ATOM 1553 C C . GLN A 1 201 ? 12.835 29.704 2.344 1.00 44.56 201 GLN A C 1
ATOM 1555 O O . GLN A 1 201 ? 12.171 29.563 3.371 1.00 44.56 201 GLN A O 1
ATOM 1560 N N . LEU A 1 202 ? 12.570 28.995 1.240 1.00 47.47 202 LEU A N 1
ATOM 1561 C CA . LEU A 1 202 ? 11.461 28.030 1.163 1.00 47.47 202 LEU A CA 1
ATOM 1562 C C . LEU A 1 202 ? 11.778 26.739 1.930 1.00 47.47 202 LEU A C 1
ATOM 1564 O O . LEU A 1 202 ? 10.906 26.193 2.604 1.00 47.47 202 LEU A O 1
ATOM 1568 N N . SER A 1 203 ? 13.045 26.312 1.913 1.00 54.50 203 SER A N 1
ATOM 1569 C CA . SER A 1 203 ? 13.539 25.186 2.720 1.00 54.50 203 SER A CA 1
ATOM 1570 C C . SER A 1 203 ? 13.421 25.455 4.229 1.00 54.50 203 SER A C 1
ATOM 1572 O O . SER A 1 203 ? 12.996 24.585 4.997 1.00 54.50 203 SER A O 1
ATOM 1574 N N . TYR A 1 204 ? 13.698 26.692 4.662 1.00 53.94 204 TYR A N 1
ATOM 1575 C CA . TYR A 1 204 ? 13.522 27.108 6.057 1.00 53.94 204 TYR A CA 1
ATOM 1576 C C . TYR A 1 204 ? 12.056 27.038 6.507 1.00 53.94 204 TYR A C 1
ATOM 1578 O O . TYR A 1 204 ? 11.758 26.486 7.566 1.00 53.94 204 TYR A O 1
ATOM 1586 N N . ILE A 1 205 ? 11.131 27.544 5.685 1.00 53.53 205 ILE A N 1
ATOM 1587 C CA . ILE A 1 205 ? 9.694 27.527 5.983 1.00 53.53 205 ILE A CA 1
ATOM 1588 C C . ILE A 1 205 ? 9.163 26.086 6.040 1.00 53.53 205 ILE A C 1
ATOM 1590 O O . ILE A 1 205 ? 8.467 25.737 6.992 1.00 53.53 205 ILE A O 1
ATOM 1594 N N . ALA A 1 206 ? 9.532 25.231 5.082 1.00 56.31 206 ALA A N 1
ATOM 1595 C CA . ALA A 1 206 ? 9.128 23.824 5.078 1.00 56.31 206 ALA A CA 1
ATOM 1596 C C . ALA A 1 206 ? 9.644 23.071 6.315 1.00 56.31 206 ALA A C 1
ATOM 1598 O O . ALA A 1 206 ? 8.902 22.316 6.944 1.00 56.31 206 ALA A O 1
ATOM 1599 N N . THR A 1 207 ? 10.889 23.334 6.721 1.00 61.03 207 THR A N 1
ATOM 1600 C CA . THR A 1 207 ? 11.478 22.757 7.938 1.00 61.03 207 THR A CA 1
ATOM 1601 C C . THR A 1 207 ? 10.759 23.242 9.200 1.00 61.03 207 THR A C 1
ATOM 1603 O O . THR A 1 207 ? 10.448 22.439 10.078 1.00 61.03 207 THR A O 1
ATOM 1606 N N . ALA A 1 208 ? 10.444 24.538 9.289 1.00 59.09 208 ALA A N 1
ATOM 1607 C CA . ALA A 1 208 ? 9.700 25.104 10.413 1.00 59.09 208 ALA A CA 1
ATOM 1608 C C . ALA A 1 208 ? 8.280 24.520 10.518 1.00 59.09 208 ALA A C 1
ATOM 1610 O O . ALA A 1 208 ? 7.850 24.160 11.613 1.00 59.09 208 ALA A O 1
ATOM 1611 N N . MET A 1 209 ? 7.577 24.359 9.390 1.00 59.81 209 MET A N 1
ATOM 1612 C CA . MET A 1 209 ? 6.254 23.726 9.351 1.00 59.81 209 MET A CA 1
ATOM 1613 C C . MET A 1 209 ? 6.311 22.241 9.723 1.00 59.81 209 MET A C 1
ATOM 1615 O O . MET A 1 209 ? 5.487 21.785 10.509 1.00 59.81 209 MET A O 1
ATOM 1619 N N . ARG A 1 210 ? 7.300 21.489 9.225 1.00 62.91 210 ARG A N 1
ATOM 1620 C CA . ARG A 1 210 ? 7.503 20.083 9.605 1.00 62.91 210 ARG A CA 1
ATOM 1621 C C . ARG A 1 210 ? 7.730 19.942 11.106 1.00 62.91 210 ARG A C 1
ATOM 1623 O O . ARG A 1 210 ? 7.094 19.111 11.745 1.00 62.91 210 ARG A O 1
ATOM 1630 N N . ASN A 1 211 ? 8.616 20.754 11.677 1.00 65.50 211 ASN A N 1
ATOM 1631 C CA . ASN A 1 211 ? 8.892 20.716 13.113 1.00 65.50 211 ASN A CA 1
ATOM 1632 C C . ASN A 1 211 ? 7.636 21.048 13.923 1.00 65.50 211 ASN A C 1
ATOM 1634 O O . ASN A 1 211 ? 7.321 20.342 14.871 1.00 65.50 211 ASN A O 1
ATOM 1638 N N . ALA A 1 212 ? 6.868 22.045 13.489 1.00 59.88 212 ALA A N 1
ATOM 1639 C CA . ALA A 1 212 ? 5.593 22.401 14.090 1.00 59.88 212 ALA A CA 1
ATOM 1640 C C . ALA A 1 212 ? 4.543 21.278 14.046 1.00 59.88 212 ALA A C 1
ATOM 1642 O O . ALA A 1 212 ? 3.871 21.023 15.045 1.00 59.88 212 ALA A O 1
ATOM 1643 N N . VAL A 1 213 ? 4.398 20.604 12.902 1.00 58.88 213 VAL A N 1
ATOM 1644 C CA . VAL A 1 213 ? 3.485 19.463 12.745 1.00 58.88 213 VAL A CA 1
ATOM 1645 C C . VAL A 1 213 ? 3.954 18.294 13.605 1.00 58.88 213 VAL A C 1
ATOM 1647 O O . VAL A 1 213 ? 3.154 17.720 14.336 1.00 58.88 213 VAL A O 1
ATOM 1650 N N . ASN A 1 214 ? 5.250 17.986 13.602 1.00 60.50 214 ASN A N 1
ATOM 1651 C CA . ASN A 1 214 ? 5.821 16.935 14.440 1.00 60.50 214 ASN A CA 1
ATOM 1652 C C . ASN A 1 214 ? 5.664 17.232 15.933 1.00 60.50 214 ASN A C 1
ATOM 1654 O O . ASN A 1 214 ? 5.360 16.323 16.703 1.00 60.50 214 ASN A O 1
ATOM 1658 N N . ASP A 1 215 ? 5.819 18.485 16.353 1.00 59.91 215 ASP A N 1
ATOM 1659 C CA . ASP A 1 215 ? 5.565 18.901 17.730 1.00 59.91 215 ASP A CA 1
ATOM 1660 C C . ASP A 1 215 ? 4.074 18.799 18.074 1.00 59.91 215 ASP A C 1
ATOM 1662 O O . ASP A 1 215 ? 3.729 18.315 19.151 1.00 59.91 215 ASP A O 1
ATOM 1666 N N . ALA A 1 216 ? 3.174 19.161 17.154 1.00 58.09 216 ALA A N 1
ATOM 1667 C CA . ALA A 1 216 ? 1.735 18.975 17.331 1.00 58.09 216 ALA A CA 1
ATOM 1668 C C . ALA A 1 216 ? 1.356 17.488 17.444 1.00 58.09 216 ALA A C 1
ATOM 1670 O O . ALA A 1 216 ? 0.617 17.123 18.354 1.00 58.09 216 ALA A O 1
ATOM 1671 N N . LEU A 1 217 ? 1.913 16.618 16.598 1.00 54.62 217 LEU A N 1
ATOM 1672 C CA . LEU A 1 217 ? 1.711 15.166 16.642 1.00 54.62 217 LEU A CA 1
ATOM 1673 C C . LEU A 1 217 ? 2.289 14.546 17.922 1.00 54.62 217 LEU A C 1
ATOM 1675 O O . LEU A 1 217 ? 1.638 13.730 18.575 1.00 54.62 217 LEU A O 1
ATOM 1679 N N . ARG A 1 218 ? 3.482 14.979 18.348 1.00 55.94 218 ARG A N 1
ATOM 1680 C CA . ARG A 1 218 ? 4.065 14.584 19.640 1.00 55.94 218 ARG A CA 1
ATOM 1681 C C . ARG A 1 218 ? 3.196 15.038 20.806 1.00 55.94 218 ARG A C 1
ATOM 1683 O O . ARG A 1 218 ? 3.041 14.284 21.762 1.00 55.94 218 ARG A O 1
ATOM 1690 N N . ASN A 1 219 ? 2.608 16.226 20.739 1.00 60.22 219 ASN A N 1
ATOM 1691 C CA . ASN A 1 219 ? 1.703 16.717 21.774 1.00 60.22 219 ASN A CA 1
ATOM 1692 C C . ASN A 1 219 ? 0.352 15.985 21.762 1.00 60.22 219 ASN A C 1
ATOM 1694 O O . ASN A 1 219 ? -0.156 15.672 22.834 1.00 60.22 219 ASN A O 1
ATOM 1698 N N . LEU A 1 220 ? -0.170 15.606 20.592 1.00 58.72 220 LEU A N 1
ATOM 1699 C CA . LEU A 1 220 ? -1.359 14.754 20.456 1.00 58.72 220 LEU A CA 1
ATOM 1700 C C . LEU A 1 220 ? -1.136 13.358 21.048 1.00 58.72 220 LEU A C 1
ATOM 1702 O O . LEU A 1 220 ? -1.990 12.854 21.767 1.00 58.72 220 LEU A O 1
ATOM 1706 N N . SER A 1 221 ? 0.054 12.772 20.867 1.00 59.22 221 SER A N 1
ATOM 1707 C CA . SER A 1 221 ? 0.425 11.495 21.509 1.00 59.22 221 SER A CA 1
ATOM 1708 C C . SER A 1 221 ? 0.479 11.566 23.046 1.00 59.22 221 SER A C 1
ATOM 1710 O O . SER A 1 221 ? 0.521 10.543 23.731 1.00 59.22 221 SER A O 1
ATOM 1712 N N . LYS A 1 222 ? 0.458 12.786 23.597 1.00 71.81 222 LYS A N 1
ATOM 1713 C CA . LYS A 1 222 ? 0.403 13.081 25.031 1.00 71.81 222 LYS A CA 1
ATOM 1714 C C . LYS A 1 222 ? -0.979 13.567 25.462 1.00 71.81 222 LYS A C 1
ATOM 1716 O O . LYS A 1 222 ? -1.089 14.151 26.534 1.00 71.81 222 LYS A O 1
ATOM 1721 N N . MET A 1 223 ? -2.021 13.376 24.665 1.00 81.69 223 MET A N 1
ATOM 1722 C CA . MET A 1 223 ? -3.377 13.802 24.986 1.00 81.69 223 MET A CA 1
ATOM 1723 C C . MET A 1 223 ? -4.344 12.624 24.890 1.00 81.69 223 MET A C 1
ATOM 1725 O O . MET A 1 223 ? -4.186 11.731 24.066 1.00 81.69 223 MET A O 1
ATOM 1729 N N . PHE A 1 224 ? -5.340 12.614 25.766 1.00 84.56 224 PHE A N 1
ATOM 1730 C CA . PHE A 1 224 ? -6.371 11.594 25.831 1.00 84.56 224 PHE A CA 1
ATOM 1731 C C . PHE A 1 224 ? -7.749 12.209 25.704 1.00 84.56 224 PHE A C 1
ATOM 1733 O O . PHE A 1 224 ? -8.069 13.202 26.363 1.00 84.56 224 PHE A O 1
ATOM 1740 N N . THR A 1 225 ? -8.607 11.549 24.935 1.00 89.81 225 THR A N 1
ATOM 1741 C CA . THR A 1 225 ? -10.045 11.793 25.020 1.00 89.81 225 THR A CA 1
ATOM 1742 C C . THR A 1 225 ? -10.594 11.237 26.335 1.00 89.81 225 THR A C 1
ATOM 1744 O O . THR A 1 225 ? -10.023 10.330 26.948 1.00 89.81 225 THR A O 1
ATOM 1747 N N . VAL A 1 226 ? -11.754 11.737 26.767 1.00 91.00 226 VAL A N 1
ATOM 1748 C CA . VAL A 1 226 ? -12.462 11.227 27.960 1.00 91.00 226 VAL A CA 1
ATOM 1749 C C . VAL A 1 226 ? -12.657 9.705 27.895 1.00 91.00 226 VAL A C 1
ATOM 1751 O O . VAL A 1 226 ? -12.524 9.019 28.906 1.00 91.00 226 VAL A O 1
ATOM 1754 N N . THR A 1 227 ? -12.945 9.165 26.708 1.00 88.62 227 THR A N 1
ATOM 1755 C CA . THR A 1 227 ? -13.158 7.728 26.495 1.00 88.62 227 THR A CA 1
ATOM 1756 C C . THR A 1 227 ? -11.866 6.930 26.668 1.00 88.62 227 THR A C 1
ATOM 1758 O O . THR A 1 227 ? -11.868 5.906 27.350 1.00 88.62 227 THR A O 1
ATOM 1761 N N . GLN A 1 228 ? -10.749 7.411 26.114 1.00 86.81 228 GLN A N 1
ATOM 1762 C CA . GLN A 1 228 ? -9.436 6.778 26.280 1.00 86.81 228 GLN A CA 1
ATOM 1763 C C . GLN A 1 228 ? -8.974 6.822 27.740 1.00 86.81 228 GLN A C 1
ATOM 1765 O O . GLN A 1 228 ? -8.533 5.810 28.283 1.00 86.81 228 GLN A O 1
ATOM 1770 N N . ALA A 1 229 ? -9.145 7.968 28.403 1.00 88.88 229 ALA A N 1
ATOM 1771 C CA . ALA A 1 229 ? -8.844 8.133 29.821 1.00 88.88 229 ALA A CA 1
ATOM 1772 C C . ALA A 1 229 ? -9.665 7.168 30.697 1.00 88.88 229 ALA A C 1
ATOM 1774 O O . ALA A 1 229 ? -9.125 6.557 31.619 1.00 88.88 229 ALA A O 1
ATOM 1775 N N . ALA A 1 230 ? -10.952 6.981 30.384 1.00 89.44 230 ALA A N 1
ATOM 1776 C CA . ALA A 1 230 ? -11.825 6.043 31.087 1.00 89.44 230 ALA A CA 1
ATOM 1777 C C . ALA A 1 230 ? -11.369 4.587 30.912 1.00 89.44 230 ALA A C 1
ATOM 1779 O O . ALA A 1 230 ? -11.279 3.849 31.894 1.00 89.44 230 ALA A O 1
ATOM 1780 N N . ALA A 1 231 ? -11.014 4.199 29.682 1.00 86.31 231 ALA A N 1
ATOM 1781 C CA . ALA A 1 231 ? -10.500 2.866 29.381 1.00 86.31 231 ALA A CA 1
ATOM 1782 C C . ALA A 1 231 ? -9.187 2.578 30.129 1.00 86.31 231 ALA A C 1
ATOM 1784 O O . ALA A 1 231 ? -9.059 1.533 30.765 1.00 86.31 231 ALA A O 1
ATOM 1785 N N . LEU A 1 232 ? -8.244 3.526 30.125 1.00 86.94 232 LEU A N 1
ATOM 1786 C CA . LEU A 1 232 ? -6.962 3.394 30.828 1.00 86.94 232 LEU A CA 1
ATOM 1787 C C . LEU A 1 232 ? -7.121 3.350 32.350 1.00 86.94 232 LEU A C 1
ATOM 1789 O O . LEU A 1 232 ? -6.408 2.615 33.028 1.00 86.94 232 LEU A O 1
ATOM 1793 N N . ALA A 1 233 ? -8.065 4.118 32.895 1.00 86.88 233 ALA A N 1
ATOM 1794 C CA . ALA A 1 233 ? -8.374 4.110 34.321 1.00 86.88 233 ALA A CA 1
ATOM 1795 C C . ALA A 1 233 ? -9.302 2.952 34.737 1.00 86.88 233 ALA A C 1
ATOM 1797 O O . ALA A 1 233 ? -9.647 2.870 35.916 1.00 86.88 233 ALA A O 1
ATOM 1798 N N . ALA A 1 234 ? -9.717 2.092 33.796 1.00 88.31 234 ALA A N 1
ATOM 1799 C CA . ALA A 1 234 ? -10.687 1.015 33.997 1.00 88.31 234 ALA A CA 1
ATOM 1800 C C . ALA A 1 234 ? -11.965 1.482 34.725 1.00 88.31 234 ALA A C 1
ATOM 1802 O O . ALA A 1 234 ? -12.455 0.821 35.640 1.00 88.31 234 ALA A O 1
ATOM 1803 N N . CYS A 1 235 ? -12.496 2.645 34.335 1.00 87.69 235 CYS A N 1
ATOM 1804 C CA . CYS A 1 235 ? -13.698 3.236 34.922 1.00 87.69 235 CYS A CA 1
ATOM 1805 C C . CYS A 1 235 ? -14.688 3.714 33.847 1.00 87.69 235 CYS A C 1
ATOM 1807 O O . CYS A 1 235 ? -14.425 3.650 32.648 1.00 87.69 235 CYS A O 1
ATOM 1809 N N . ASN A 1 236 ? -15.866 4.172 34.273 1.00 92.38 236 ASN A N 1
ATOM 1810 C CA . ASN A 1 236 ? -16.899 4.651 33.356 1.00 92.38 236 ASN A CA 1
ATOM 1811 C C . ASN A 1 236 ? -16.572 6.066 32.833 1.00 92.38 236 ASN A C 1
ATOM 1813 O O . ASN A 1 236 ? -16.108 6.924 33.581 1.00 92.38 236 ASN A O 1
ATOM 1817 N N . VAL A 1 237 ? -16.896 6.351 31.571 1.00 91.19 237 VAL A N 1
ATOM 1818 C CA . VAL A 1 237 ? -16.746 7.677 30.937 1.00 91.19 237 VAL A CA 1
ATOM 1819 C C . VAL A 1 237 ? -17.436 8.774 31.754 1.00 91.19 237 VAL A C 1
ATOM 1821 O O . VAL A 1 237 ? -16.892 9.868 31.914 1.00 91.19 237 VAL A O 1
ATOM 1824 N N . SER A 1 238 ? -18.607 8.481 32.329 1.00 92.56 238 SER A N 1
ATOM 1825 C CA . SER A 1 238 ? -19.332 9.420 33.197 1.00 92.56 238 SER A CA 1
ATOM 1826 C C . SER A 1 238 ? -18.541 9.807 34.448 1.00 92.56 238 SER A C 1
ATOM 1828 O O . SER A 1 238 ? -18.664 10.935 34.917 1.00 92.56 238 SER A O 1
ATOM 1830 N N . TYR A 1 239 ? -17.709 8.900 34.971 1.00 91.00 239 TYR A N 1
ATOM 1831 C CA . TYR A 1 239 ? -16.856 9.180 36.123 1.00 91.00 239 TYR A CA 1
ATOM 1832 C C . TYR A 1 239 ? -15.741 10.162 35.755 1.00 91.00 239 TYR A C 1
ATOM 1834 O O . TYR A 1 239 ? -15.565 11.160 36.447 1.00 91.00 239 TYR A O 1
ATOM 1842 N N . ILE A 1 240 ? -15.066 9.958 34.618 1.00 92.88 240 ILE A N 1
ATOM 1843 C CA . ILE A 1 240 ? -14.060 10.910 34.119 1.00 92.88 240 ILE A CA 1
ATOM 1844 C C . ILE A 1 240 ? -14.673 12.299 33.909 1.00 92.88 240 ILE A C 1
ATOM 1846 O O . ILE A 1 240 ? -14.083 13.291 34.326 1.00 92.88 240 ILE A O 1
ATOM 1850 N N . ARG A 1 241 ? -15.878 12.390 33.327 1.00 92.50 241 ARG A N 1
ATOM 1851 C CA . ARG A 1 241 ? -16.577 13.680 33.172 1.00 92.50 241 ARG A CA 1
ATOM 1852 C C . ARG A 1 241 ? -16.859 14.349 34.513 1.00 92.50 241 ARG A C 1
ATOM 1854 O O . ARG A 1 241 ? -16.572 15.527 34.657 1.00 92.50 241 ARG A O 1
ATOM 1861 N N . ALA A 1 242 ? -17.335 13.595 35.502 1.00 92.44 242 ALA A N 1
ATOM 1862 C CA . ALA A 1 242 ? -17.576 14.129 36.839 1.00 92.44 242 ALA A CA 1
ATOM 1863 C C . ALA A 1 242 ? -16.287 14.634 37.515 1.00 92.44 242 ALA A C 1
ATOM 1865 O O . ALA A 1 242 ? -16.325 15.621 38.245 1.00 92.44 242 ALA A O 1
ATOM 1866 N N . GLU A 1 243 ? -15.143 13.988 37.275 1.00 92.19 243 GLU A N 1
ATOM 1867 C CA . GLU A 1 243 ? -13.839 14.439 37.784 1.00 92.19 243 GLU A CA 1
ATOM 1868 C C . GLU A 1 243 ? -13.342 15.716 37.087 1.00 92.19 243 GLU A C 1
ATOM 1870 O O . GLU A 1 243 ? -12.736 16.566 37.747 1.00 92.19 243 GLU A O 1
ATOM 1875 N N . ILE A 1 244 ? -13.638 15.882 35.794 1.00 93.50 244 ILE A N 1
ATOM 1876 C CA . ILE A 1 244 ? -13.385 17.125 35.046 1.00 93.50 244 ILE A CA 1
ATOM 1877 C C . ILE A 1 244 ? -14.292 18.249 35.561 1.00 93.50 244 ILE A C 1
ATOM 1879 O O . ILE A 1 244 ? -13.798 19.315 35.919 1.00 93.50 244 ILE A O 1
ATOM 1883 N N . ASP A 1 245 ? -15.599 17.999 35.673 1.00 92.00 245 ASP A N 1
ATOM 1884 C CA . ASP A 1 245 ? -16.586 18.982 36.142 1.00 92.00 245 ASP A CA 1
ATOM 1885 C C . ASP A 1 245 ? -16.315 19.416 37.594 1.00 92.00 245 ASP A C 1
ATOM 1887 O O . ASP A 1 245 ? -16.538 20.568 37.965 1.00 92.00 245 ASP A O 1
ATOM 1891 N N . ALA A 1 246 ? -15.781 18.510 38.421 1.00 89.31 246 ALA A N 1
ATOM 1892 C CA . ALA A 1 246 ? -15.341 18.804 39.784 1.00 89.31 246 ALA A CA 1
ATOM 1893 C C . ALA A 1 246 ? -13.990 19.546 39.857 1.00 89.31 246 ALA A C 1
ATOM 1895 O O . ALA A 1 246 ? -13.529 19.846 40.961 1.00 89.31 246 ALA A O 1
ATOM 1896 N N . GLY A 1 247 ? -13.326 19.797 38.723 1.00 91.50 247 GLY A N 1
ATOM 1897 C CA . GLY A 1 247 ? -12.016 20.448 38.644 1.00 91.50 247 GLY A CA 1
ATOM 1898 C C . GLY A 1 247 ? -10.855 19.612 39.196 1.00 91.50 247 GLY A C 1
ATOM 1899 O O . GLY A 1 247 ? -9.782 20.152 39.456 1.00 91.50 247 GLY A O 1
ATOM 1900 N N . ARG A 1 248 ? -11.056 18.305 39.415 1.00 90.06 248 ARG A N 1
ATOM 1901 C CA . ARG A 1 248 ? -10.035 17.392 39.964 1.00 90.06 248 ARG A CA 1
ATOM 1902 C C . ARG A 1 248 ? -9.140 16.790 38.889 1.00 90.06 248 ARG A C 1
ATOM 1904 O O . ARG A 1 248 ? -7.990 16.466 39.180 1.00 90.06 248 ARG A O 1
ATOM 1911 N N . LEU A 1 249 ? -9.662 16.646 37.674 1.00 92.00 249 LEU A N 1
ATOM 1912 C CA . LEU A 1 249 ? -8.908 16.248 36.495 1.00 92.00 249 LEU A CA 1
ATOM 1913 C C . LEU A 1 249 ? -8.802 17.447 35.543 1.00 92.00 249 LEU A C 1
ATOM 1915 O O . LEU A 1 249 ? -9.807 17.813 34.932 1.00 92.00 249 LEU A O 1
ATOM 1919 N N . PRO A 1 250 ? -7.615 18.067 35.411 1.00 91.62 250 PRO A N 1
ATOM 1920 C CA . PRO A 1 250 ? -7.409 19.140 34.449 1.00 91.62 250 PRO A CA 1
ATOM 1921 C C . PRO A 1 250 ? -7.666 18.639 33.026 1.00 91.62 250 PRO A C 1
ATOM 1923 O O . PRO A 1 250 ? -7.023 17.694 32.565 1.00 91.62 250 PRO A O 1
ATOM 1926 N N . ALA A 1 251 ? -8.605 19.280 32.340 1.00 92.38 251 ALA A N 1
ATOM 1927 C CA . ALA A 1 251 ? -8.915 19.021 30.945 1.00 92.38 251 ALA A CA 1
ATOM 1928 C C . ALA A 1 251 ? -9.163 20.345 30.222 1.00 92.38 251 ALA A C 1
ATOM 1930 O O . ALA A 1 251 ? -9.684 21.299 30.802 1.00 92.38 251 ALA A O 1
ATOM 1931 N N . GLU A 1 252 ? -8.812 20.383 28.945 1.00 89.75 252 GLU A N 1
ATOM 1932 C CA . GLU A 1 252 ? -9.081 21.505 28.059 1.00 89.75 252 GLU A CA 1
ATOM 1933 C C . GLU A 1 252 ? -10.198 21.129 27.090 1.00 89.75 252 GLU A C 1
ATOM 1935 O O . GLU A 1 252 ? -10.277 19.997 26.605 1.00 89.75 252 GLU A O 1
ATOM 1940 N N . LYS A 1 253 ? -11.100 22.072 26.817 1.00 86.62 253 LYS A N 1
ATOM 1941 C CA . LYS A 1 253 ? -12.179 21.850 25.860 1.00 86.62 253 LYS A CA 1
ATOM 1942 C C . LYS A 1 253 ? -11.731 22.290 24.472 1.00 86.62 253 LYS A C 1
ATOM 1944 O O . LYS A 1 253 ? -11.666 23.484 24.191 1.00 86.62 253 LYS A O 1
ATOM 1949 N N . ILE A 1 254 ? -11.484 21.323 23.594 1.00 79.00 254 ILE A N 1
ATOM 1950 C CA . ILE A 1 254 ? -11.105 21.554 22.200 1.00 79.00 254 ILE A CA 1
ATOM 1951 C C . ILE A 1 254 ? -12.325 21.234 21.329 1.00 79.00 254 ILE A C 1
ATOM 1953 O O . ILE A 1 254 ? -12.726 20.084 21.143 1.00 79.00 254 ILE A O 1
ATOM 1957 N N . GLY A 1 255 ? -12.995 22.287 20.852 1.00 81.00 255 GLY A N 1
ATOM 1958 C CA . GLY A 1 255 ? -14.250 22.167 20.108 1.00 81.00 255 GLY A CA 1
ATOM 1959 C C . GLY A 1 255 ? -15.390 21.599 20.962 1.00 81.00 255 GLY A C 1
ATOM 1960 O O . GLY A 1 255 ? -15.847 22.230 21.918 1.00 81.00 255 GLY A O 1
ATOM 1961 N N . SER A 1 256 ? -15.887 20.417 20.590 1.00 80.00 256 SER A N 1
ATOM 1962 C CA . SER A 1 256 ? -16.975 19.731 21.305 1.00 80.00 256 SER A CA 1
ATOM 1963 C C . SER A 1 256 ? -16.488 18.705 22.333 1.00 80.00 256 SER A C 1
ATOM 1965 O O . SER A 1 256 ? -17.303 18.169 23.086 1.00 80.00 256 SER A O 1
ATOM 1967 N N . GLN A 1 257 ? -15.180 18.453 22.398 1.00 81.69 257 GLN A N 1
ATOM 1968 C CA . GLN A 1 257 ? -14.597 17.380 23.193 1.00 81.69 257 GLN A CA 1
ATOM 1969 C C . GLN A 1 257 ? -13.710 17.920 24.313 1.00 81.69 257 GLN A C 1
ATO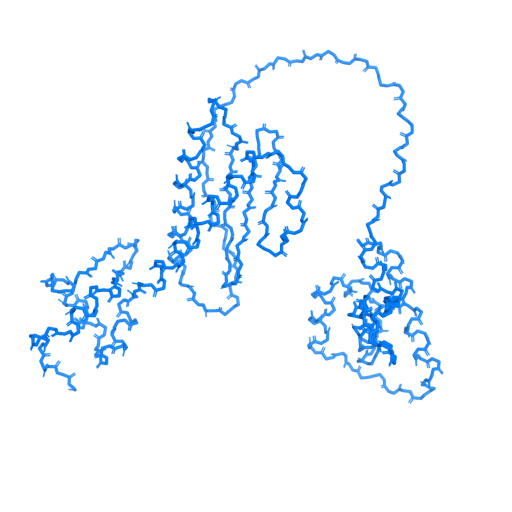M 1971 O O . GLN A 1 257 ? -13.128 18.999 24.217 1.00 81.69 257 GLN A O 1
ATOM 1976 N N . TRP A 1 258 ? -13.631 17.150 25.394 1.00 88.44 258 TRP A N 1
ATOM 1977 C CA . TRP A 1 258 ? -12.678 17.378 26.473 1.00 88.44 258 TRP A CA 1
ATOM 1978 C C . TRP A 1 258 ? -11.432 16.539 26.222 1.00 88.44 258 TRP A C 1
ATOM 1980 O O . TRP A 1 258 ? -11.537 15.332 25.979 1.00 88.44 258 TRP A O 1
ATOM 1990 N N . VAL A 1 259 ? -10.279 17.187 26.316 1.00 89.62 259 VAL A N 1
ATOM 1991 C CA . VAL A 1 259 ? -8.966 16.599 26.091 1.00 89.62 259 VAL A CA 1
ATOM 1992 C C . VAL A 1 259 ? -8.152 16.723 27.372 1.00 89.62 259 VAL A C 1
ATOM 1994 O O . VAL A 1 259 ? -8.090 17.784 27.992 1.00 89.62 259 VAL A O 1
ATOM 1997 N N . ILE A 1 260 ? -7.559 15.615 27.796 1.00 91.62 260 ILE A N 1
ATOM 1998 C CA . ILE A 1 260 ? -6.799 15.491 29.039 1.00 91.62 260 ILE A CA 1
ATOM 1999 C C . ILE A 1 260 ? -5.344 15.244 28.659 1.00 91.62 260 ILE A C 1
ATOM 2001 O O . ILE A 1 260 ? -5.059 14.312 27.912 1.00 91.62 260 ILE A O 1
ATOM 2005 N N . THR A 1 261 ? -4.403 16.032 29.170 1.00 88.06 261 THR A N 1
ATOM 2006 C CA . THR A 1 261 ? -2.985 15.747 28.916 1.00 88.06 261 THR A CA 1
ATOM 2007 C C . THR A 1 261 ? -2.531 14.515 29.699 1.00 88.06 261 THR A C 1
ATOM 2009 O O . THR A 1 261 ? -3.025 14.219 30.787 1.00 88.06 261 THR A O 1
ATOM 2012 N N . ARG A 1 262 ? -1.553 13.790 29.159 1.00 84.31 262 ARG A N 1
ATOM 2013 C CA . ARG A 1 262 ? -0.969 12.585 29.749 1.00 84.31 262 ARG A CA 1
ATOM 2014 C C . ARG A 1 262 ? -0.433 12.866 31.146 1.00 84.31 262 ARG A C 1
ATOM 2016 O O . ARG A 1 262 ? -0.699 12.102 32.061 1.00 84.31 262 ARG A O 1
ATOM 2023 N N . GLU A 1 263 ? 0.251 13.995 31.312 1.00 85.00 263 GLU A N 1
ATOM 2024 C CA . GLU A 1 263 ? 0.790 14.437 32.599 1.00 85.00 263 GLU A CA 1
ATOM 2025 C C . GLU A 1 263 ? -0.324 14.681 33.625 1.00 85.00 263 GLU A C 1
ATOM 2027 O O . GLU A 1 263 ? -0.254 14.167 34.741 1.00 85.00 263 GLU A O 1
ATOM 2032 N N . ALA A 1 264 ? -1.391 15.393 33.242 1.00 88.38 264 ALA A N 1
ATOM 2033 C CA . ALA A 1 264 ? -2.540 15.622 34.117 1.00 88.38 264 ALA A CA 1
ATOM 2034 C C . ALA A 1 264 ? -3.246 14.307 34.481 1.00 88.38 264 ALA A C 1
ATOM 2036 O O . ALA A 1 264 ? -3.635 14.104 35.634 1.00 88.38 264 ALA A O 1
ATOM 2037 N N . PHE A 1 265 ? -3.370 13.392 33.517 1.00 91.19 265 PHE A N 1
ATOM 2038 C CA . PHE A 1 265 ? -3.942 12.069 33.730 1.00 91.19 265 PHE A CA 1
ATOM 2039 C C . PHE A 1 265 ? -3.096 11.214 34.682 1.00 91.19 265 PHE A C 1
ATOM 2041 O O . PHE A 1 265 ? -3.648 10.616 35.605 1.00 91.19 265 PHE A O 1
ATOM 2048 N N . ASP A 1 266 ? -1.774 11.178 34.504 1.00 88.69 266 ASP A N 1
ATOM 2049 C CA . ASP A 1 266 ? -0.855 10.390 35.331 1.00 88.69 266 ASP A CA 1
ATOM 2050 C C . ASP A 1 266 ? -0.783 10.943 36.769 1.00 88.69 266 ASP A C 1
ATOM 2052 O O . ASP A 1 266 ? -0.837 10.174 37.731 1.00 88.69 266 ASP A O 1
ATOM 2056 N N . VAL A 1 267 ? -0.776 12.271 36.948 1.00 89.56 267 VAL A N 1
ATOM 2057 C CA . VAL A 1 267 ? -0.889 12.904 38.279 1.00 89.56 267 VAL A CA 1
ATOM 2058 C C . VAL A 1 267 ? -2.226 12.550 38.933 1.00 89.56 267 VAL A C 1
ATOM 2060 O O . VAL A 1 267 ? -2.280 12.199 40.114 1.00 89.56 267 VAL A O 1
ATOM 2063 N N . TRP A 1 268 ? -3.316 12.577 38.163 1.00 91.56 268 TRP A N 1
ATOM 2064 C CA . TRP A 1 268 ? -4.624 12.146 38.644 1.00 91.56 268 TRP A CA 1
ATOM 2065 C C . TRP A 1 268 ? -4.659 10.638 38.974 1.00 91.56 268 TRP A C 1
ATOM 2067 O O . TRP A 1 268 ? -5.340 10.258 39.926 1.00 91.56 268 TRP A O 1
ATOM 2077 N N . MET A 1 269 ? -3.913 9.774 38.262 1.00 89.19 269 MET A N 1
ATOM 2078 C CA . MET A 1 269 ? -3.725 8.333 38.570 1.00 89.19 269 MET A CA 1
ATOM 2079 C C . MET A 1 269 ? -3.054 8.089 39.907 1.00 89.19 269 MET A C 1
ATOM 2081 O O . MET A 1 269 ? -3.436 7.160 40.616 1.00 89.19 269 MET A O 1
ATOM 2085 N N . GLN A 1 270 ? -2.094 8.927 40.264 1.00 87.75 270 GLN A N 1
ATOM 2086 C CA . GLN A 1 270 ? -1.338 8.778 41.500 1.00 87.75 270 GLN A CA 1
ATOM 2087 C C . GLN A 1 270 ? -2.074 9.337 42.722 1.00 87.75 270 GLN A C 1
ATOM 2089 O O . GLN A 1 270 ? -1.639 9.113 43.850 1.00 87.75 270 GLN A O 1
ATOM 2094 N N . ASN A 1 271 ? -3.190 10.051 42.533 1.00 84.25 271 ASN A N 1
ATOM 2095 C CA . ASN A 1 271 ? -3.901 10.680 43.635 1.00 84.25 271 ASN A CA 1
ATOM 2096 C C . ASN A 1 271 ? -4.710 9.639 44.444 1.00 84.25 271 ASN A C 1
ATOM 2098 O O . ASN A 1 271 ? -5.694 9.091 43.935 1.00 84.25 271 ASN A O 1
ATOM 2102 N N . PRO A 1 272 ? -4.379 9.400 45.731 1.00 65.06 272 PRO A N 1
ATOM 2103 C CA . PRO A 1 272 ? -5.040 8.391 46.566 1.00 65.06 272 PRO A CA 1
ATOM 2104 C C . PRO A 1 272 ? -6.507 8.721 46.888 1.00 65.06 272 PRO A C 1
ATOM 2106 O O . PRO A 1 272 ? -7.211 7.905 47.476 1.00 65.06 272 PRO A O 1
ATOM 2109 N N . ARG A 1 273 ? -6.987 9.915 46.508 1.00 66.25 273 ARG A N 1
ATOM 2110 C CA . ARG A 1 273 ? -8.387 10.341 46.644 1.00 66.25 273 ARG A CA 1
ATOM 2111 C C . ARG A 1 273 ? -9.272 9.996 45.447 1.00 66.25 273 ARG A C 1
ATOM 2113 O O . ARG A 1 273 ? -10.428 10.418 45.443 1.00 66.25 273 ARG A O 1
ATOM 2120 N N . ARG A 1 274 ? -8.782 9.241 44.454 1.00 66.06 274 ARG A N 1
ATOM 2121 C CA . ARG A 1 274 ? -9.661 8.596 43.468 1.00 66.06 274 ARG A CA 1
ATOM 2122 C C . ARG A 1 274 ? -10.663 7.748 44.228 1.00 66.06 274 ARG A C 1
ATOM 2124 O O . ARG A 1 274 ? -10.302 6.722 44.798 1.00 66.06 274 ARG A O 1
ATOM 2131 N N . GLY A 1 275 ? -11.894 8.240 44.324 1.00 56.69 275 GLY A N 1
ATOM 2132 C CA . GLY A 1 275 ? -12.933 7.583 45.094 1.00 56.69 275 GLY A CA 1
ATOM 2133 C C . GLY A 1 275 ? -13.016 6.136 44.635 1.00 56.69 275 GLY A C 1
ATOM 2134 O O . GLY A 1 275 ? -13.260 5.876 43.464 1.00 56.69 275 GLY A O 1
ATOM 2135 N N . SER A 1 276 ? -12.794 5.202 45.553 1.00 51.38 276 SER A N 1
ATOM 2136 C CA . SER A 1 276 ? -12.871 3.751 45.369 1.00 51.38 276 SER A CA 1
ATOM 2137 C C . SER A 1 276 ? -14.307 3.272 45.099 1.00 51.38 276 SER A C 1
ATOM 2139 O O . SER A 1 276 ? -14.753 2.248 45.614 1.00 51.38 276 SER A O 1
ATOM 2141 N N . ARG A 1 277 ? -15.078 4.034 44.320 1.00 51.66 277 ARG A N 1
ATOM 2142 C CA . ARG A 1 277 ? -16.480 3.778 44.031 1.00 51.66 277 ARG A CA 1
ATOM 2143 C C . ARG A 1 277 ? -16.647 3.283 42.601 1.00 51.66 277 ARG A C 1
ATOM 2145 O O . ARG A 1 277 ? -16.455 4.033 41.654 1.00 51.66 277 ARG A O 1
ATOM 2152 N N . GLN A 1 278 ? -17.141 2.045 42.557 1.00 48.59 278 GLN A N 1
ATOM 2153 C CA . GLN A 1 278 ? -17.789 1.331 41.455 1.00 48.59 278 GLN A CA 1
ATOM 2154 C C . GLN A 1 278 ? -16.861 0.483 40.572 1.00 48.59 278 GLN A C 1
ATOM 2156 O O . GLN A 1 278 ? -16.509 0.855 39.457 1.00 48.59 278 GLN A O 1
ATOM 2161 N N . LYS A 1 279 ? -16.519 -0.701 41.109 1.00 41.88 279 LYS A N 1
ATOM 2162 C CA . LYS A 1 279 ? -16.667 -1.947 40.340 1.00 41.88 279 LYS A CA 1
ATOM 2163 C C . LYS A 1 279 ? -18.148 -2.203 40.074 1.00 41.88 279 LYS A C 1
ATOM 2165 O O . LYS A 1 279 ? -18.949 -1.836 40.967 1.00 41.88 279 LYS A O 1
#